Protein AF-A0A1Y1UU52-F1 (afdb_monomer)

Radius of gyration: 21.19 Å; Cα contacts (8 Å, |Δi|>4): 679; chains: 1; bounding box: 63×44×64 Å

Organism: NCBI:txid1754191

Foldseek 3Di:
DAAPPDPDDDDDDDDQLADCVLCVPGFQDDDHDGHQWLHYWAEQEAQADPVSDTAGDPVNRLDADDDPPDDLVNCVSVLSVLLSSLRRLLSRLVVLLALAQQLQHATQDRPVPHFAYNAHAYEHEHADDDDPDCVVVPDPDPPLVCCVVPPVAWAKDAAFRNHYIYIYGDRSVCSPRSLVSQLRSQLNSLCSLQPSRHPDCFCPDDQSVLLSNLRSNLRSCLQNVHQDDDFAFQQVDWDDPGRNVQSNNNSRLLNQLQSQLVVLLCVVVVADNRNCVVSSQNNPHHQHGRDHSLSRLVVVLVSCDPRPVNHDPLVSSLSSQQSCLVRQNHDPFDQDWDDDPNTTTGGGHNDHPPSNPVVNVSD

Secondary structure (DSSP, 8-state):
---TT-S-------SS-S-TTT-TT-TTEETTEEPSBSBSSSEEEES-TTTT---B-TTS-------TTS-HHHHHHHHHHHHHHHHHHHHHHHHHTT--GGGT-S-SS-TTS-S--S-PEEEEE------SSTTTTSSS-HHHHHHHHH-SSEEEE--STTS--EEEES-GGGGG-HHHHHHHHHHHHHHHHHTTT---STTSSHHHHHHHHHHHHHHHHHHTT---SS---GGG-B--S-GGG-HHHHTHHHHHHHHHHHHHHHHHHT--TT-HHHHTT---PPPPSS--HHHHHHHHHHHHHH-TTTTT-HHHHHHHHHHHHTTTB-TT--S-EEEETTEEEEPPB----GGGGGGGGG-

Nearest PDB structures (foldseek):
  7z6t-assembly1_AAA  TM=7.737E-01  e=3.055E-20  Aspergillus clavatus
  7qfy-assembly1_A  TM=7.436E-01  e=1.404E-20  Fusarium oxysporum
  4k90-assembly1_A  TM=7.440E-01  e=3.816E-20  Aspergillus fumigatus Af293
  7qp3-assembly1_A  TM=7.472E-01  e=7.242E-19  unclassified
  5wvu-assembly1_A  TM=3.707E-01  e=6.566E+00  Thermus thermophilus HB8

InterPro domains:
  IPR001842 Peptidase M36, fungalysin [PF02128] (11-233)
  IPR001842 Peptidase M36, fungalysin [PF02128] (288-333)
  IPR027268 Peptidase M4/M1, CTD superfamily [G3DSA:1.10.390.10] (223-345)
  IPR050371 Fungal extracellular virulence-associated metalloproteinases [PTHR33478] (3-232)

Structure (mmCIF, N/CA/C/O backbone):
data_AF-A0A1Y1UU52-F1
#
_entry.id   AF-A0A1Y1UU52-F1
#
loop_
_atom_site.group_PDB
_atom_site.id
_atom_site.type_symbol
_atom_site.label_atom_id
_atom_site.label_alt_id
_atom_site.label_comp_id
_atom_site.label_asym_id
_atom_site.label_entity_id
_atom_site.label_seq_id
_atom_site.pdbx_PDB_ins_code
_atom_site.Cartn_x
_atom_site.Cartn_y
_atom_site.Cartn_z
_atom_site.occupancy
_atom_site.B_iso_or_equiv
_atom_site.auth_seq_id
_atom_site.auth_comp_id
_atom_site.auth_asym_id
_atom_site.auth_atom_id
_atom_site.pdbx_PDB_model_num
ATOM 1 N N . MET A 1 1 ? -3.654 -13.325 -6.896 1.00 46.12 1 MET A N 1
ATOM 2 C CA . MET A 1 1 ? -2.647 -12.772 -5.964 1.00 46.12 1 MET A CA 1
ATOM 3 C C . MET A 1 1 ? -2.354 -13.845 -4.923 1.00 46.12 1 MET A C 1
ATOM 5 O O . MET A 1 1 ? -3.282 -14.576 -4.608 1.00 46.12 1 MET A O 1
ATOM 9 N N . GLY A 1 2 ? -1.113 -14.016 -4.456 1.00 40.16 2 GLY A N 1
ATOM 10 C CA . GLY A 1 2 ? -0.762 -15.058 -3.476 1.00 40.16 2 GLY A CA 1
ATOM 11 C C . GLY A 1 2 ? 0.554 -14.771 -2.741 1.00 40.16 2 GLY A C 1
ATOM 12 O O . GLY A 1 2 ? 1.366 -13.983 -3.222 1.00 40.16 2 GLY A O 1
ATOM 13 N N . THR A 1 3 ? 0.731 -15.372 -1.558 1.00 42.25 3 THR A N 1
ATOM 14 C CA . THR A 1 3 ? 1.936 -15.276 -0.704 1.00 42.25 3 THR A CA 1
ATOM 15 C C . THR A 1 3 ? 2.818 -16.518 -0.843 1.00 42.25 3 THR A C 1
ATOM 17 O O . THR A 1 3 ? 2.300 -17.583 -1.162 1.00 42.25 3 THR A O 1
ATOM 20 N N . ILE A 1 4 ? 4.107 -16.4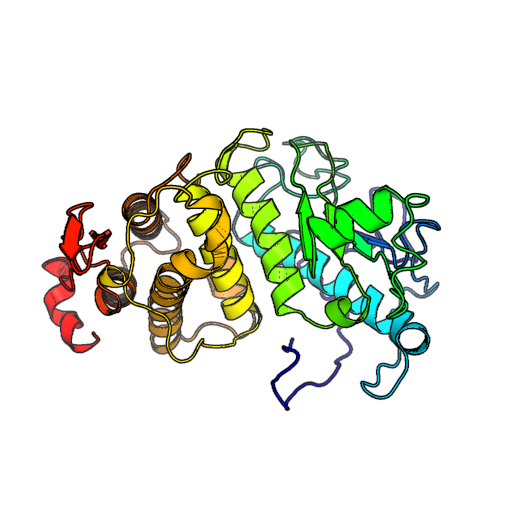04 -0.507 1.00 39.97 4 ILE A N 1
ATOM 21 C CA . ILE A 1 4 ? 5.127 -17.468 -0.622 1.00 39.97 4 ILE A CA 1
ATOM 22 C C . ILE A 1 4 ? 4.769 -18.796 0.094 1.00 39.97 4 ILE A C 1
ATOM 24 O O . ILE A 1 4 ? 5.203 -19.847 -0.367 1.00 39.97 4 ILE A O 1
ATOM 28 N N . ASP A 1 5 ? 3.909 -18.778 1.124 1.00 41.84 5 ASP A N 1
ATOM 29 C CA . ASP A 1 5 ? 3.603 -19.954 1.969 1.00 41.84 5 ASP A CA 1
ATOM 30 C C . ASP A 1 5 ? 2.172 -20.524 1.832 1.00 41.84 5 ASP A C 1
ATOM 32 O O . ASP A 1 5 ? 1.657 -21.149 2.759 1.00 41.84 5 ASP A O 1
ATOM 36 N N . GLY A 1 6 ? 1.473 -20.276 0.720 1.00 40.34 6 GLY A N 1
ATOM 37 C CA . GLY A 1 6 ? 0.164 -20.888 0.447 1.00 40.34 6 GLY A CA 1
ATOM 38 C C . GLY A 1 6 ? 0.216 -21.714 -0.831 1.00 40.34 6 GLY A C 1
ATOM 39 O O . GLY A 1 6 ? 0.470 -21.155 -1.890 1.00 40.34 6 GLY A O 1
ATOM 40 N N . ASP A 1 7 ? -0.034 -23.019 -0.756 1.00 41.12 7 ASP A N 1
ATOM 41 C CA . ASP A 1 7 ? 0.088 -23.972 -1.875 1.00 41.12 7 ASP A CA 1
ATOM 42 C C . ASP A 1 7 ? -0.899 -23.759 -3.055 1.00 41.12 7 ASP A C 1
ATOM 44 O O . ASP A 1 7 ? -0.883 -24.533 -4.010 1.00 41.12 7 ASP A O 1
ATOM 48 N N . ASP A 1 8 ? -1.689 -22.678 -3.063 1.00 48.69 8 ASP A N 1
ATOM 49 C CA . ASP A 1 8 ? -2.728 -22.384 -4.063 1.00 48.69 8 ASP A CA 1
ATOM 50 C C . ASP A 1 8 ? -2.435 -21.109 -4.884 1.00 48.69 8 ASP A C 1
ATOM 52 O O . ASP A 1 8 ? -3.219 -20.157 -4.893 1.00 48.69 8 ASP A O 1
ATOM 56 N N . TRP A 1 9 ? -1.310 -21.048 -5.606 1.00 63.19 9 TRP A N 1
ATOM 57 C CA . TRP A 1 9 ? -1.048 -19.951 -6.552 1.00 63.19 9 TRP A CA 1
ATOM 58 C C . TRP A 1 9 ? -1.000 -20.431 -8.004 1.00 63.19 9 TRP A C 1
ATOM 60 O O . TRP A 1 9 ? -0.320 -21.394 -8.355 1.00 63.19 9 TRP A O 1
ATOM 70 N N . TYR A 1 10 ? -1.699 -19.705 -8.879 1.00 59.44 10 TYR A N 1
ATOM 71 C CA . TYR A 1 10 ? -1.551 -19.812 -10.327 1.00 59.44 10 TYR A CA 1
ATOM 72 C C . TYR A 1 10 ? -1.381 -18.419 -10.936 1.00 59.44 10 TYR A C 1
ATOM 74 O O . TYR A 1 10 ? -2.035 -17.455 -10.534 1.00 59.44 10 TYR A O 1
ATOM 82 N N . PHE A 1 11 ? -0.488 -18.313 -11.919 1.00 69.56 11 PHE A N 1
ATOM 83 C CA . PHE A 1 11 ? -0.384 -17.121 -12.752 1.00 69.56 11 PHE A CA 1
ATOM 84 C C . PHE A 1 11 ? -1.578 -17.081 -13.706 1.00 69.56 11 PHE A C 1
ATOM 86 O O . PHE A 1 11 ? -1.938 -18.094 -14.310 1.00 69.56 11 PHE A O 1
ATOM 93 N N . LYS A 1 12 ? -2.188 -15.904 -13.844 1.00 73.94 12 LYS A N 1
ATOM 94 C CA . LYS A 1 12 ? -3.292 -15.664 -14.771 1.00 73.94 12 LYS A CA 1
ATOM 95 C C . LYS A 1 12 ? -2.934 -14.499 -15.682 1.00 73.94 12 LYS A C 1
ATOM 97 O O . LYS A 1 12 ? -2.415 -13.490 -15.218 1.00 73.94 12 LYS A O 1
ATOM 102 N N . ILE A 1 13 ? -3.253 -14.641 -16.964 1.00 78.25 13 ILE A N 1
ATOM 103 C CA . ILE A 1 13 ? -3.188 -13.540 -17.924 1.00 78.25 13 ILE A CA 1
ATOM 104 C C . ILE A 1 13 ? -4.413 -12.654 -17.704 1.00 78.25 13 ILE A C 1
ATOM 106 O O . ILE A 1 13 ? -5.543 -13.147 -17.643 1.00 78.25 13 ILE A O 1
ATOM 110 N N . ILE A 1 14 ? -4.179 -11.353 -17.568 1.00 80.81 14 ILE A N 1
ATOM 111 C CA . ILE A 1 14 ? -5.224 -10.351 -17.390 1.00 80.81 14 ILE A CA 1
ATOM 112 C C . ILE A 1 14 ? -5.069 -9.329 -18.510 1.00 80.81 14 ILE A C 1
ATOM 114 O O . ILE A 1 14 ? -3.986 -8.788 -18.718 1.00 80.81 14 ILE A O 1
ATOM 118 N N . GLU A 1 15 ? -6.155 -9.077 -19.231 1.00 83.31 15 GLU A N 1
ATOM 119 C CA . GLU A 1 15 ? -6.210 -8.058 -20.275 1.00 83.31 15 GLU A CA 1
ATOM 120 C C . GLU A 1 15 ? -6.821 -6.778 -19.705 1.00 83.31 15 GLU A C 1
ATOM 122 O O . GLU A 1 15 ? -7.815 -6.846 -18.984 1.00 83.31 15 GLU A O 1
ATOM 127 N N . ASN A 1 16 ? -6.244 -5.619 -20.043 1.00 81.50 16 ASN A N 1
ATOM 128 C CA . ASN A 1 16 ? -6.755 -4.295 -19.660 1.00 81.50 16 ASN A CA 1
ATOM 129 C C . ASN A 1 16 ? -7.110 -4.183 -18.166 1.00 81.50 16 ASN A C 1
ATOM 131 O O . ASN A 1 16 ? -8.207 -3.771 -17.806 1.00 81.50 16 ASN A O 1
ATOM 135 N N . ALA A 1 17 ? -6.166 -4.558 -17.301 1.00 85.19 17 ALA A N 1
ATOM 136 C CA . ALA A 1 17 ? -6.363 -4.604 -15.853 1.00 85.19 17 ALA A CA 1
ATOM 137 C C . ALA A 1 17 ? -6.539 -3.228 -15.177 1.00 85.19 17 ALA A C 1
ATOM 139 O O . ALA A 1 17 ? -6.825 -3.177 -13.984 1.00 85.19 17 ALA A O 1
ATOM 140 N N . PHE A 1 18 ? -6.341 -2.133 -15.914 1.00 89.06 18 PHE A N 1
ATOM 141 C CA . PHE A 1 18 ? -6.408 -0.777 -15.384 1.00 89.06 18 PHE A CA 1
ATOM 142 C C . PHE A 1 18 ? -7.839 -0.365 -15.033 1.00 89.06 18 PHE A C 1
ATOM 144 O O . PHE A 1 18 ? -8.792 -0.670 -15.757 1.00 89.06 18 PHE A O 1
ATOM 151 N N . ILE A 1 19 ? -7.988 0.407 -13.960 1.00 87.44 19 ILE A N 1
ATOM 152 C CA . ILE A 1 19 ? -9.260 1.033 -13.608 1.00 87.44 19 ILE A CA 1
ATOM 153 C C . ILE A 1 19 ? -9.321 2.395 -14.295 1.00 87.44 19 ILE A C 1
ATOM 155 O O . ILE A 1 19 ? -8.524 3.292 -14.032 1.00 87.44 19 ILE A O 1
ATOM 159 N N . LYS A 1 20 ? -10.272 2.547 -15.220 1.00 88.81 20 LYS A N 1
ATOM 160 C CA . LYS A 1 20 ? -10.310 3.663 -16.179 1.00 88.81 20 LYS A CA 1
ATOM 161 C C . LYS A 1 20 ? -10.370 5.058 -15.547 1.00 88.81 20 LYS A C 1
ATOM 163 O O . LYS A 1 20 ? -9.919 6.006 -16.176 1.00 88.81 20 LYS A O 1
ATOM 168 N N . ASN A 1 21 ? -10.956 5.218 -14.364 1.00 87.69 21 ASN A N 1
ATOM 169 C CA . ASN A 1 21 ? -11.015 6.530 -13.717 1.00 87.69 21 ASN A CA 1
ATOM 170 C C . ASN A 1 21 ? -9.666 6.951 -13.111 1.00 87.69 21 ASN A C 1
ATOM 172 O O . ASN A 1 21 ? -9.328 8.125 -13.200 1.00 87.69 21 ASN A O 1
ATOM 176 N N . ALA A 1 22 ? -8.904 6.005 -12.558 1.00 91.19 22 ALA A N 1
ATOM 177 C CA . ALA A 1 22 ? -7.575 6.240 -11.999 1.00 91.19 22 ALA A CA 1
ATOM 178 C C . ALA A 1 22 ? -6.492 6.290 -13.088 1.00 91.19 22 ALA A C 1
ATOM 180 O O . ALA A 1 22 ? -5.619 7.151 -13.077 1.00 91.19 22 ALA A O 1
ATOM 181 N N . SER A 1 23 ? -6.589 5.400 -14.078 1.00 95.25 23 SER A N 1
ATOM 182 C CA . SER A 1 23 ? -5.645 5.265 -15.190 1.00 95.25 23 SER A CA 1
ATOM 183 C C . SER A 1 23 ? -6.352 5.451 -16.545 1.00 95.25 23 SER A C 1
ATOM 185 O O . SER A 1 23 ? -6.511 4.489 -17.306 1.00 95.25 23 SER A O 1
ATOM 187 N N . PRO A 1 24 ? -6.783 6.678 -16.905 1.00 94.25 24 PRO A N 1
ATOM 188 C CA . PRO A 1 24 ? -7.596 6.945 -18.102 1.00 94.25 24 PRO A CA 1
ATOM 189 C C . PRO A 1 24 ? -6.904 6.610 -19.427 1.00 94.25 24 PRO A C 1
ATOM 191 O O . PRO A 1 24 ? -7.574 6.332 -20.423 1.00 94.25 24 PRO A O 1
ATOM 194 N N . ASN A 1 25 ? -5.571 6.614 -19.435 1.00 93.69 25 ASN A N 1
ATOM 195 C CA . ASN A 1 25 ? -4.738 6.297 -20.592 1.00 93.69 25 ASN A CA 1
ATOM 196 C C . ASN A 1 25 ? -4.148 4.873 -20.550 1.00 93.69 25 ASN A C 1
ATOM 198 O O . ASN A 1 25 ? -3.353 4.523 -21.424 1.00 93.69 25 ASN A O 1
ATOM 202 N N . GLY A 1 26 ? -4.531 4.061 -19.558 1.00 94.56 26 GLY A N 1
ATOM 203 C CA . GLY A 1 26 ? -3.876 2.794 -19.240 1.00 94.56 26 GLY A CA 1
ATOM 204 C C . GLY A 1 26 ? -2.535 2.984 -18.522 1.00 94.56 26 GLY A C 1
ATOM 205 O O . GLY A 1 26 ? -2.109 4.101 -18.240 1.00 94.56 26 GLY A O 1
ATOM 206 N N . TRP A 1 27 ? -1.856 1.878 -18.220 1.00 95.62 27 TRP A N 1
ATOM 207 C CA . TRP A 1 27 ? -0.660 1.885 -17.366 1.00 95.62 27 TRP A CA 1
ATOM 208 C C . TRP A 1 27 ? 0.650 2.195 -18.088 1.00 95.62 27 TRP A C 1
ATOM 210 O O . TRP A 1 27 ? 1.601 2.631 -17.451 1.00 95.62 27 TRP A O 1
ATOM 220 N N . ASN A 1 28 ? 0.720 1.996 -19.407 1.00 94.81 28 ASN A N 1
ATOM 221 C CA . ASN A 1 28 ? 1.949 2.123 -20.201 1.00 94.81 28 ASN A CA 1
ATOM 222 C C . ASN A 1 28 ? 1.974 3.383 -21.083 1.00 94.81 28 ASN A C 1
ATOM 224 O O . ASN A 1 28 ? 2.603 3.395 -22.142 1.00 94.81 28 ASN A O 1
ATOM 228 N N . LYS A 1 29 ? 1.284 4.455 -20.684 1.00 94.06 29 LYS A N 1
ATOM 229 C CA . LYS A 1 29 ? 1.217 5.698 -21.461 1.00 94.06 29 LYS A CA 1
ATOM 230 C C . LYS A 1 29 ? 1.332 6.927 -20.565 1.00 94.06 29 LYS A C 1
ATOM 232 O O . LYS A 1 29 ? 0.684 6.992 -19.528 1.00 94.06 29 LYS A O 1
ATOM 237 N N . VAL A 1 30 ? 2.141 7.900 -20.987 1.00 94.75 30 VAL A N 1
ATOM 238 C CA . VAL A 1 30 ? 2.284 9.218 -20.337 1.00 94.75 30 VAL A CA 1
ATOM 239 C C . VAL A 1 30 ? 2.227 10.290 -21.415 1.00 94.75 30 VAL A C 1
ATOM 241 O O . VAL A 1 30 ? 3.010 10.244 -22.369 1.00 94.75 30 VAL A O 1
ATOM 244 N N . GLY A 1 31 ? 1.289 11.231 -21.312 1.00 90.19 31 GLY A N 1
ATOM 245 C CA . GLY A 1 31 ? 0.966 12.156 -22.392 1.00 90.19 31 GLY A CA 1
ATOM 246 C C . GLY A 1 31 ? 0.783 11.430 -23.731 1.00 90.19 31 GLY A C 1
ATOM 247 O O . GLY A 1 31 ? -0.068 10.554 -23.888 1.00 90.19 31 GLY A O 1
ATOM 248 N N . ASN A 1 32 ? 1.630 11.766 -24.705 1.00 92.25 32 ASN A N 1
ATOM 249 C CA . ASN A 1 32 ? 1.622 11.161 -26.043 1.00 92.25 32 ASN A CA 1
ATOM 250 C C . ASN A 1 32 ? 2.636 10.017 -26.226 1.00 92.25 32 ASN A C 1
ATOM 252 O O . ASN A 1 32 ? 2.792 9.513 -27.339 1.00 92.25 32 ASN A O 1
ATOM 256 N N . ILE A 1 33 ? 3.340 9.612 -25.167 1.00 94.62 33 ILE A N 1
ATOM 257 C CA . ILE A 1 33 ? 4.390 8.593 -25.218 1.00 94.62 33 ILE A CA 1
ATOM 258 C C . ILE A 1 33 ? 3.822 7.256 -24.747 1.00 94.62 33 ILE A C 1
ATOM 260 O O . ILE A 1 33 ? 3.364 7.133 -23.612 1.00 94.62 33 ILE A O 1
ATOM 264 N N . ASN A 1 34 ? 3.899 6.246 -25.616 1.00 95.00 34 ASN A N 1
ATOM 265 C CA . ASN A 1 34 ? 3.629 4.855 -25.263 1.00 95.00 34 ASN A CA 1
ATOM 266 C C . ASN A 1 34 ? 4.932 4.170 -24.845 1.00 95.00 34 ASN A C 1
ATOM 268 O O . ASN A 1 34 ? 5.924 4.203 -25.578 1.00 95.00 34 ASN A O 1
ATOM 272 N N . TYR A 1 35 ? 4.908 3.517 -23.693 1.00 95.31 35 TYR A N 1
ATOM 273 C CA . TYR A 1 35 ? 5.993 2.695 -23.188 1.00 95.31 35 TYR A CA 1
ATOM 274 C C . TYR A 1 35 ? 5.753 1.239 -23.590 1.00 95.31 35 TYR A C 1
ATOM 276 O O . TYR A 1 35 ? 4.686 0.680 -23.373 1.00 95.31 35 TYR A O 1
ATOM 284 N N . TYR A 1 36 ? 6.775 0.611 -24.160 1.00 96.12 36 TYR A N 1
ATOM 285 C CA . TYR A 1 36 ? 6.796 -0.828 -24.461 1.00 96.12 36 TYR A CA 1
ATOM 286 C C . TYR A 1 36 ? 7.614 -1.589 -23.421 1.00 96.12 36 TYR A C 1
ATOM 288 O O . TYR A 1 36 ? 8.181 -2.636 -23.706 1.00 96.12 36 TYR A O 1
ATOM 296 N N . VAL A 1 37 ? 7.740 -0.999 -22.234 1.00 96.56 37 VAL A N 1
ATOM 297 C CA . VAL A 1 37 ? 8.534 -1.491 -21.112 1.00 96.56 37 VAL A CA 1
ATOM 298 C C . VAL A 1 37 ? 7.725 -1.396 -19.823 1.00 96.56 37 VAL A C 1
ATOM 300 O O . VAL A 1 37 ? 6.670 -0.762 -19.818 1.00 96.56 37 VAL A O 1
ATOM 303 N N . THR A 1 38 ? 8.226 -1.959 -18.721 1.00 96.31 38 THR A N 1
ATOM 304 C CA . THR A 1 38 ? 7.653 -1.863 -17.361 1.00 96.31 38 THR A CA 1
ATOM 305 C C . THR A 1 38 ? 7.762 -0.457 -16.747 1.00 96.31 38 THR A C 1
ATOM 307 O O . THR A 1 38 ? 8.324 -0.249 -15.667 1.00 96.31 38 THR A O 1
ATOM 310 N N . MET A 1 39 ? 7.226 0.526 -17.471 1.00 96.62 39 MET A N 1
ATOM 311 C CA . MET A 1 39 ? 7.109 1.932 -17.112 1.00 96.62 39 MET A CA 1
ATOM 312 C C . MET A 1 39 ? 5.792 2.518 -17.627 1.00 96.62 39 MET A C 1
ATOM 314 O O . MET A 1 39 ? 5.279 2.108 -18.670 1.00 96.62 39 MET A O 1
ATOM 318 N N . GLY A 1 40 ? 5.321 3.554 -16.945 1.00 96.75 40 GLY A N 1
ATOM 319 C CA . GLY A 1 40 ? 4.309 4.468 -17.455 1.00 96.75 40 GLY A CA 1
ATOM 320 C C . GLY A 1 40 ? 3.963 5.539 -16.433 1.00 96.75 40 GLY A C 1
ATOM 321 O O . GLY A 1 40 ? 4.866 6.028 -15.750 1.00 96.75 40 GLY A O 1
ATOM 322 N N . ASN A 1 41 ? 2.686 5.930 -16.358 1.00 97.88 41 ASN A N 1
ATOM 323 C CA . ASN A 1 41 ? 2.288 7.081 -15.546 1.00 97.88 41 ASN A CA 1
ATOM 324 C C . ASN A 1 41 ? 2.466 6.818 -14.054 1.00 97.88 41 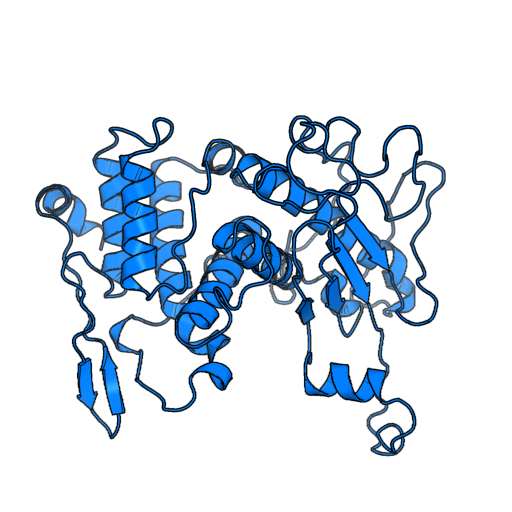ASN A C 1
ATOM 326 O O . ASN A 1 41 ? 3.000 7.672 -13.366 1.00 97.88 41 ASN A O 1
ATOM 330 N N . ASN A 1 42 ? 2.102 5.629 -13.581 1.00 98.19 42 ASN A N 1
ATOM 331 C CA . ASN A 1 42 ? 2.009 5.358 -12.144 1.00 98.19 42 ASN A CA 1
ATOM 332 C C . ASN A 1 42 ? 3.270 4.668 -11.598 1.00 98.19 42 ASN A C 1
ATOM 334 O O . ASN A 1 42 ? 3.569 4.738 -10.408 1.00 98.19 42 ASN A O 1
ATOM 338 N N . ALA A 1 43 ? 4.006 3.962 -12.467 1.00 98.25 43 ALA A N 1
ATOM 339 C CA . ALA A 1 43 ? 5.029 3.008 -12.057 1.00 98.25 43 ALA A CA 1
ATOM 340 C C . ALA A 1 43 ? 6.276 3.025 -12.949 1.00 98.25 43 ALA A C 1
ATOM 342 O O . ALA A 1 43 ? 6.191 3.174 -14.172 1.00 98.25 43 ALA A O 1
ATOM 343 N N . ARG A 1 44 ? 7.439 2.769 -12.340 1.00 97.69 44 ARG A N 1
ATOM 344 C CA . ARG A 1 44 ? 8.696 2.425 -13.027 1.00 97.69 44 ARG A CA 1
ATOM 345 C C . ARG A 1 44 ? 9.372 1.275 -12.291 1.00 97.69 44 ARG A C 1
ATOM 347 O O . ARG A 1 44 ? 9.723 1.433 -11.128 1.00 97.69 44 ARG A O 1
ATOM 354 N N . VAL A 1 45 ? 9.580 0.134 -12.945 1.00 97.50 45 VAL A N 1
ATOM 355 C CA . VAL A 1 45 ? 10.178 -1.045 -12.294 1.00 97.50 45 VAL A CA 1
ATOM 356 C C . VAL A 1 45 ? 11.480 -1.431 -12.976 1.00 97.50 45 VAL A C 1
ATOM 358 O O . VAL A 1 45 ? 11.497 -1.690 -14.181 1.00 97.50 45 VAL A O 1
ATOM 361 N N . TYR A 1 46 ? 12.545 -1.506 -12.177 1.00 95.31 46 TYR A N 1
ATOM 362 C CA . TYR A 1 46 ? 13.888 -1.871 -12.608 1.00 95.31 46 TYR A CA 1
ATOM 363 C C . TYR A 1 46 ? 14.325 -3.204 -11.996 1.00 95.31 46 TYR A C 1
ATOM 365 O O . TYR A 1 46 ? 14.268 -3.378 -10.780 1.00 95.31 46 TYR A O 1
ATOM 373 N N . SER A 1 47 ? 14.817 -4.126 -12.825 1.00 91.19 47 SER A N 1
ATOM 374 C CA . SER A 1 47 ? 15.324 -5.442 -12.402 1.00 91.19 47 SER A CA 1
ATOM 375 C C . SER A 1 47 ? 16.723 -5.400 -11.784 1.00 91.19 47 SER A C 1
ATOM 377 O O . SER A 1 47 ? 17.180 -6.402 -11.236 1.00 91.19 47 SER A O 1
ATOM 379 N N . ASN A 1 48 ? 17.434 -4.281 -11.929 1.00 84.88 48 ASN A N 1
ATOM 380 C CA . ASN A 1 48 ? 18.807 -4.124 -11.466 1.00 84.88 48 ASN A CA 1
ATOM 381 C C . ASN A 1 48 ? 19.117 -2.645 -11.191 1.00 84.88 48 ASN A C 1
ATOM 383 O O . ASN A 1 48 ? 18.862 -1.794 -12.047 1.00 84.88 48 ASN A O 1
ATOM 387 N N . ILE A 1 49 ? 19.700 -2.341 -10.028 1.00 79.94 49 ILE A N 1
ATOM 388 C CA . ILE A 1 49 ? 20.056 -0.969 -9.635 1.00 79.94 49 ILE A CA 1
ATOM 389 C C . ILE A 1 49 ? 21.173 -0.345 -10.487 1.00 79.94 49 ILE A C 1
ATOM 391 O O . ILE A 1 49 ? 21.100 0.845 -10.795 1.00 79.94 49 ILE A O 1
ATOM 395 N N . GLU A 1 50 ? 22.185 -1.121 -10.880 1.00 79.75 50 GLU A N 1
ATOM 396 C CA . GLU A 1 50 ? 23.361 -0.625 -11.608 1.00 79.75 50 GLU A CA 1
ATOM 397 C C . GLU A 1 50 ? 22.994 -0.259 -13.046 1.00 79.75 50 GLU A C 1
ATOM 399 O O . GLU A 1 50 ? 23.275 0.846 -13.509 1.00 79.75 50 GLU A O 1
ATOM 404 N N . ASN A 1 51 ? 22.304 -1.169 -13.736 1.00 83.00 51 ASN A N 1
ATOM 405 C CA . ASN A 1 51 ? 21.981 -1.002 -15.153 1.00 83.00 51 ASN A CA 1
ATOM 406 C C . ASN A 1 51 ? 20.622 -0.338 -15.395 1.00 83.00 51 ASN A C 1
ATOM 408 O O . ASN A 1 51 ? 20.321 0.008 -16.536 1.00 83.00 51 ASN A O 1
ATOM 412 N N . ARG A 1 52 ? 19.789 -0.189 -14.351 1.00 84.69 52 ARG A N 1
ATOM 413 C CA . ARG A 1 52 ? 18.389 0.264 -14.458 1.00 84.69 52 ARG A CA 1
ATOM 414 C C . ARG A 1 52 ? 17.646 -0.452 -15.589 1.00 84.69 52 ARG A C 1
ATOM 416 O O . ARG A 1 52 ? 16.957 0.161 -16.403 1.00 84.69 52 ARG A O 1
ATOM 423 N N . GLU A 1 53 ? 17.828 -1.767 -15.650 1.00 90.94 53 GLU A N 1
ATOM 424 C CA . GLU A 1 53 ? 17.231 -2.613 -16.680 1.00 90.94 53 GLU A CA 1
ATOM 425 C C . GLU A 1 53 ? 15.708 -2.696 -16.481 1.00 90.94 53 GLU A C 1
ATOM 427 O O . GLU A 1 53 ? 15.228 -2.815 -15.355 1.00 90.94 53 GLU A O 1
ATOM 432 N N . THR A 1 54 ? 14.952 -2.626 -17.579 1.00 92.94 54 THR A N 1
ATOM 433 C CA . THR A 1 54 ? 13.491 -2.814 -17.618 1.00 92.94 54 THR A CA 1
ATOM 434 C C . THR A 1 54 ? 13.136 -3.994 -18.513 1.00 92.94 54 THR A C 1
ATOM 436 O O . THR A 1 54 ? 13.968 -4.438 -19.305 1.00 92.94 54 THR A O 1
ATOM 439 N N . ILE A 1 55 ? 11.906 -4.500 -18.407 1.00 94.81 55 ILE A N 1
ATOM 440 C CA . ILE A 1 55 ? 11.413 -5.577 -19.277 1.00 94.81 55 ILE A CA 1
ATOM 441 C C . ILE A 1 55 ? 10.603 -4.971 -20.408 1.00 94.81 55 ILE A C 1
ATOM 443 O O . ILE A 1 55 ? 9.732 -4.148 -20.139 1.00 94.81 55 ILE A O 1
ATOM 447 N N . ALA A 1 56 ? 10.896 -5.377 -21.644 1.00 93.56 56 ALA A N 1
ATOM 448 C CA . ALA A 1 56 ? 10.277 -4.854 -22.853 1.00 93.56 56 ALA A CA 1
ATOM 449 C C . ALA A 1 56 ? 9.415 -5.905 -23.562 1.00 93.56 56 ALA A C 1
ATOM 451 O O . ALA A 1 56 ? 9.833 -7.051 -23.698 1.00 93.56 56 ALA A O 1
ATOM 452 N N . ASP A 1 57 ? 8.268 -5.483 -24.089 1.00 93.31 57 ASP A N 1
ATOM 453 C CA . ASP A 1 57 ? 7.500 -6.228 -25.086 1.00 93.31 57 ASP A CA 1
ATOM 454 C C . ASP A 1 57 ? 6.873 -5.246 -26.090 1.00 93.31 57 ASP A C 1
ATOM 456 O O . ASP A 1 57 ? 6.074 -4.377 -25.733 1.00 93.31 57 ASP A O 1
ATOM 460 N N . TYR A 1 58 ? 7.237 -5.375 -27.369 1.00 89.12 58 TYR A N 1
ATOM 461 C CA . TYR A 1 58 ? 6.805 -4.452 -28.427 1.00 89.12 58 TYR A CA 1
ATOM 462 C C . TYR A 1 58 ? 5.303 -4.509 -28.728 1.00 89.12 58 TYR A C 1
ATOM 464 O O . TYR A 1 58 ? 4.758 -3.550 -29.272 1.00 89.12 58 TYR A O 1
ATOM 472 N N . ASN A 1 59 ? 4.632 -5.603 -28.369 1.00 87.94 59 ASN A N 1
ATOM 473 C CA . ASN A 1 59 ? 3.188 -5.755 -28.515 1.00 87.94 59 ASN A CA 1
ATOM 474 C C . ASN A 1 59 ? 2.442 -5.402 -27.217 1.00 87.94 59 ASN A C 1
ATOM 476 O O . ASN A 1 59 ? 1.223 -5.561 -27.167 1.00 87.94 59 ASN A O 1
ATOM 480 N N . GLN A 1 60 ? 3.157 -4.952 -26.173 1.00 85.69 60 GLN A N 1
ATOM 481 C CA . GLN A 1 60 ? 2.649 -4.789 -24.805 1.00 85.69 60 GLN A CA 1
ATOM 482 C C . GLN A 1 60 ? 2.004 -6.075 -24.257 1.00 85.69 60 GLN A C 1
ATOM 484 O O . GLN A 1 60 ? 1.100 -6.037 -23.422 1.00 85.69 60 GLN A O 1
ATOM 489 N N . GLN A 1 61 ? 2.482 -7.234 -24.720 1.00 88.31 61 GLN A N 1
ATOM 490 C CA . GLN A 1 61 ? 2.054 -8.548 -24.259 1.00 88.31 61 GLN A CA 1
ATOM 491 C C . GLN A 1 61 ? 3.040 -9.066 -23.216 1.00 88.31 61 GLN A C 1
ATOM 493 O O . GLN A 1 61 ? 3.850 -9.946 -23.483 1.00 88.31 61 GLN A O 1
ATOM 498 N N . PHE A 1 62 ? 2.959 -8.530 -21.999 1.00 89.62 62 PHE A N 1
ATOM 499 C CA . PHE A 1 62 ? 3.816 -8.943 -20.884 1.00 89.62 62 PHE A CA 1
ATOM 500 C C . PHE A 1 62 ? 3.392 -10.314 -20.314 1.00 89.62 62 PHE A C 1
ATOM 502 O O . PHE A 1 62 ? 2.944 -10.435 -19.175 1.00 89.62 62 PHE A O 1
ATOM 509 N N . ASN A 1 63 ? 3.490 -11.363 -21.131 1.00 89.44 63 ASN A N 1
ATOM 510 C CA . ASN A 1 63 ? 3.123 -12.734 -20.791 1.00 89.44 63 ASN A CA 1
ATOM 511 C C . ASN A 1 63 ? 4.367 -13.626 -20.788 1.00 89.44 63 ASN A C 1
ATOM 513 O O . ASN A 1 63 ? 4.716 -14.252 -21.790 1.00 89.44 63 ASN A O 1
ATOM 517 N N . PHE A 1 64 ? 5.027 -13.684 -19.635 1.00 90.19 64 PHE A N 1
ATOM 518 C CA . PHE A 1 64 ? 6.267 -14.429 -19.459 1.00 90.19 64 PHE A CA 1
ATOM 519 C C . PHE A 1 64 ? 6.058 -15.652 -18.580 1.00 90.19 64 PHE A C 1
ATOM 521 O O . PHE A 1 64 ? 5.259 -15.664 -17.641 1.00 90.19 64 PHE A O 1
ATOM 528 N N . ARG A 1 65 ? 6.810 -16.710 -18.878 1.00 87.12 65 ARG A N 1
ATOM 529 C CA . ARG A 1 65 ? 6.737 -17.953 -18.118 1.00 87.12 65 ARG A CA 1
ATOM 530 C C . ARG A 1 65 ? 7.367 -17.766 -16.741 1.00 87.12 65 ARG A C 1
ATOM 532 O O . ARG A 1 65 ? 8.511 -17.342 -16.641 1.00 87.12 65 ARG A O 1
ATOM 539 N N . TYR A 1 66 ? 6.661 -18.219 -15.710 1.00 86.81 66 TYR A N 1
ATOM 540 C CA . TYR A 1 66 ? 7.195 -18.354 -14.360 1.00 86.81 66 TYR A CA 1
ATOM 541 C C . TYR A 1 66 ? 7.253 -19.823 -13.932 1.00 86.81 66 TYR A C 1
ATOM 543 O O . TYR A 1 66 ? 6.371 -20.622 -14.267 1.00 86.81 66 TYR A O 1
ATOM 551 N N . ASN A 1 67 ? 8.284 -20.192 -13.174 1.00 84.44 67 ASN A N 1
ATOM 552 C CA . ASN A 1 67 ? 8.340 -21.467 -12.465 1.00 84.44 67 ASN A CA 1
ATOM 553 C C . ASN A 1 67 ? 9.176 -21.331 -11.187 1.00 84.44 67 ASN A C 1
ATOM 555 O O . ASN A 1 67 ? 10.338 -20.944 -11.261 1.00 84.44 67 ASN A O 1
ATOM 559 N N . LYS A 1 68 ? 8.636 -21.739 -10.033 1.00 81.69 68 LYS A N 1
ATOM 560 C CA . LYS A 1 68 ? 9.341 -21.664 -8.737 1.00 81.69 68 LYS A CA 1
ATOM 561 C C . LYS A 1 68 ? 10.670 -22.427 -8.684 1.00 81.69 68 LYS A C 1
ATOM 563 O O . LYS A 1 68 ? 11.515 -22.128 -7.857 1.00 81.69 68 LYS A O 1
ATOM 568 N N . ASN A 1 69 ? 10.852 -23.418 -9.555 1.00 84.94 69 ASN A N 1
ATOM 569 C CA . ASN A 1 69 ? 12.076 -24.215 -9.639 1.00 84.94 69 ASN A CA 1
ATOM 570 C C . ASN A 1 69 ? 13.111 -23.612 -10.607 1.00 84.94 69 ASN A C 1
ATOM 572 O O . ASN A 1 69 ? 14.175 -24.196 -10.811 1.00 84.94 69 ASN A O 1
ATOM 576 N N . PHE A 1 70 ? 12.786 -22.511 -11.290 1.00 85.81 70 PHE A N 1
ATOM 577 C CA . PHE A 1 70 ? 13.733 -21.801 -12.145 1.00 85.81 70 PHE A CA 1
ATOM 578 C C . PHE A 1 70 ? 14.567 -20.816 -11.329 1.00 85.81 70 PHE A C 1
ATOM 580 O O . PHE A 1 70 ? 14.149 -20.352 -10.276 1.00 85.81 70 PHE A O 1
ATOM 587 N N . SER A 1 71 ? 15.753 -20.494 -11.845 1.00 86.88 71 SER A N 1
ATOM 588 C CA . SER A 1 71 ? 16.590 -19.440 -11.281 1.00 86.88 71 SER A CA 1
ATOM 589 C C . SER A 1 71 ? 15.951 -18.063 -11.456 1.00 86.88 71 SER A C 1
ATOM 591 O O . SER A 1 71 ? 15.135 -17.849 -12.356 1.00 86.88 71 SER A O 1
ATOM 593 N N . ASN A 1 72 ? 16.413 -17.110 -10.652 1.00 83.75 72 ASN A N 1
ATOM 594 C CA . ASN A 1 72 ? 15.952 -15.722 -10.653 1.00 83.75 72 ASN A CA 1
ATOM 595 C C . ASN A 1 72 ? 16.086 -15.115 -12.057 1.00 83.75 72 ASN A C 1
ATOM 597 O O . ASN A 1 72 ? 15.109 -14.609 -12.599 1.00 83.75 72 ASN A O 1
ATOM 601 N N . ASP A 1 73 ? 17.221 -15.320 -12.729 1.00 85.44 73 ASP A N 1
ATOM 602 C CA . ASP A 1 73 ? 17.419 -14.869 -14.114 1.00 85.44 73 ASP A CA 1
ATOM 603 C C . ASP A 1 73 ? 16.362 -15.393 -15.093 1.00 85.44 73 ASP A C 1
ATOM 605 O O . ASP A 1 73 ? 15.908 -14.659 -15.968 1.00 85.44 73 ASP A O 1
ATOM 609 N N . LYS A 1 74 ? 15.941 -16.656 -14.943 1.00 89.50 74 LYS A N 1
ATOM 610 C CA . LYS A 1 74 ? 14.922 -17.273 -15.805 1.00 89.50 74 LYS A CA 1
ATOM 611 C C . LYS A 1 74 ? 13.506 -16.800 -15.482 1.00 89.50 74 LYS A C 1
ATOM 613 O O . LYS A 1 74 ? 12.655 -16.854 -16.361 1.00 89.50 74 LYS A O 1
ATOM 618 N N . ASN A 1 75 ? 13.254 -16.361 -14.250 1.00 89.12 75 ASN A N 1
ATOM 619 C CA . ASN A 1 75 ? 11.969 -15.799 -13.828 1.00 89.12 75 ASN A CA 1
ATOM 620 C C . ASN A 1 75 ? 11.913 -14.266 -13.947 1.00 89.12 75 ASN A C 1
ATOM 622 O O . ASN A 1 75 ? 10.849 -13.690 -13.736 1.00 89.12 75 ASN A O 1
ATOM 626 N N . LYS A 1 76 ? 13.020 -13.600 -14.304 1.00 91.69 76 LYS A N 1
ATOM 627 C CA . LYS A 1 76 ? 13.174 -12.136 -14.304 1.00 91.69 76 LYS A CA 1
ATOM 628 C C . LYS A 1 76 ? 12.039 -11.394 -14.987 1.00 91.69 76 LYS A C 1
ATOM 630 O O . LYS A 1 76 ? 11.453 -10.501 -14.381 1.00 91.69 76 LYS A O 1
ATOM 635 N N . GLU A 1 77 ? 11.705 -11.777 -16.213 1.00 93.06 77 GLU A N 1
ATOM 636 C CA . GLU A 1 77 ? 10.670 -11.098 -16.995 1.00 93.06 77 GLU A CA 1
ATOM 637 C C . GLU A 1 77 ? 9.291 -11.203 -16.328 1.00 93.06 77 GLU A C 1
ATOM 639 O O . GLU A 1 77 ? 8.593 -10.199 -16.177 1.00 93.06 77 GLU A O 1
ATOM 644 N N . ALA A 1 78 ? 8.928 -12.398 -15.850 1.00 91.12 78 ALA A N 1
ATOM 645 C CA . ALA A 1 78 ? 7.659 -12.641 -15.167 1.00 91.12 78 ALA A CA 1
ATOM 646 C C . ALA A 1 78 ? 7.584 -11.924 -13.810 1.00 91.12 78 ALA A C 1
ATOM 648 O O . ALA A 1 78 ? 6.579 -11.286 -13.500 1.00 91.12 78 ALA A O 1
ATOM 649 N N . SER A 1 79 ? 8.660 -11.980 -13.028 1.00 91.12 79 SER A N 1
ATOM 650 C CA . SER A 1 79 ? 8.775 -11.337 -11.719 1.00 91.12 79 SER A CA 1
ATOM 651 C C . SER A 1 79 ? 8.664 -9.811 -11.810 1.00 91.12 79 SER A C 1
ATOM 653 O O . SER A 1 79 ? 7.860 -9.201 -11.110 1.00 91.12 79 SER A O 1
ATOM 655 N N . VAL A 1 80 ? 9.417 -9.178 -12.713 1.00 94.31 80 VAL A N 1
ATOM 656 C CA . VAL A 1 80 ? 9.375 -7.717 -12.907 1.00 94.31 80 VAL A CA 1
ATOM 657 C C . VAL A 1 80 ? 8.016 -7.269 -13.449 1.00 94.31 80 VAL A C 1
ATOM 659 O O . VAL A 1 80 ? 7.494 -6.237 -13.027 1.00 94.31 80 VAL A O 1
ATOM 662 N N . THR A 1 81 ? 7.408 -8.068 -14.331 1.00 94.00 81 THR A N 1
ATOM 663 C CA . THR A 1 81 ? 6.045 -7.830 -14.822 1.00 94.00 81 THR A CA 1
ATOM 664 C C . THR A 1 81 ? 5.011 -7.914 -13.698 1.00 94.00 81 THR A C 1
ATOM 666 O O . THR A 1 81 ? 4.140 -7.051 -13.626 1.00 94.00 81 THR A O 1
ATOM 669 N N . ASN A 1 82 ? 5.112 -8.896 -12.794 1.00 91.88 82 ASN A N 1
ATOM 670 C CA . ASN A 1 82 ? 4.221 -9.006 -11.633 1.00 91.88 82 ASN A CA 1
ATOM 671 C C . ASN A 1 82 ? 4.326 -7.773 -10.727 1.00 91.88 82 ASN A C 1
ATOM 673 O O . ASN A 1 82 ? 3.305 -7.201 -10.353 1.00 91.88 82 ASN A O 1
ATOM 677 N N . THR A 1 83 ? 5.547 -7.310 -10.442 1.00 94.44 83 THR A N 1
ATOM 678 C CA . THR A 1 83 ? 5.757 -6.062 -9.698 1.00 94.44 83 THR A CA 1
ATOM 679 C C . THR A 1 83 ? 5.126 -4.873 -10.421 1.00 94.44 83 THR A C 1
ATOM 681 O O . THR A 1 83 ? 4.392 -4.111 -9.803 1.00 94.44 83 THR A O 1
ATOM 684 N N . PHE A 1 84 ? 5.345 -4.720 -11.731 1.00 96.69 84 PHE A N 1
ATOM 685 C CA . PHE A 1 84 ? 4.743 -3.628 -12.505 1.00 96.69 84 PHE A CA 1
ATOM 686 C C . PHE A 1 84 ? 3.210 -3.670 -12.474 1.00 96.69 84 PHE A C 1
ATOM 688 O O . PHE A 1 84 ? 2.574 -2.638 -12.266 1.00 96.69 84 PHE A O 1
ATOM 695 N N . TYR A 1 85 ? 2.622 -4.859 -12.620 1.00 93.38 85 TYR A N 1
ATOM 696 C CA . TYR A 1 85 ? 1.183 -5.078 -12.489 1.00 93.38 85 TYR A CA 1
ATOM 697 C C . TYR A 1 85 ? 0.672 -4.646 -11.108 1.00 93.38 85 TYR A C 1
ATOM 699 O O . TYR A 1 85 ? -0.278 -3.872 -11.028 1.00 93.38 85 TYR A O 1
ATOM 707 N N . LEU A 1 86 ? 1.319 -5.091 -10.027 1.00 91.81 86 LEU A N 1
ATOM 708 C CA . LEU A 1 86 ? 0.879 -4.781 -8.666 1.00 91.81 86 LEU A CA 1
ATOM 709 C C . LEU A 1 86 ? 0.980 -3.298 -8.345 1.00 91.81 86 LEU A C 1
ATOM 711 O O . LEU A 1 86 ? 0.032 -2.750 -7.807 1.00 91.81 86 LEU A O 1
ATOM 715 N N . ILE A 1 87 ? 2.080 -2.630 -8.693 1.00 96.94 87 ILE A N 1
ATOM 716 C CA . ILE A 1 87 ? 2.238 -1.198 -8.399 1.00 96.94 87 ILE A CA 1
ATOM 717 C C . ILE A 1 87 ? 1.149 -0.372 -9.092 1.00 96.94 87 ILE A C 1
ATOM 719 O O . ILE A 1 87 ? 0.584 0.533 -8.482 1.00 96.94 87 ILE A O 1
ATOM 723 N N . ASN A 1 88 ? 0.814 -0.697 -10.343 1.00 96.69 88 ASN A N 1
ATOM 724 C CA . ASN A 1 88 ? -0.270 -0.011 -11.040 1.00 96.69 88 ASN A CA 1
ATOM 725 C C . ASN A 1 88 ? -1.654 -0.366 -10.482 1.00 96.69 88 ASN A C 1
ATOM 727 O O . ASN A 1 88 ? -2.506 0.510 -10.368 1.00 96.69 88 ASN A O 1
ATOM 731 N N . LEU A 1 89 ? -1.883 -1.627 -10.111 1.00 90.88 89 LEU A N 1
ATOM 732 C CA . LEU A 1 89 ? -3.131 -2.022 -9.468 1.00 90.88 89 LEU A CA 1
ATOM 733 C C . LEU A 1 89 ? -3.317 -1.298 -8.128 1.00 90.88 89 LEU A C 1
ATOM 735 O O . LEU A 1 89 ? -4.401 -0.800 -7.849 1.00 90.88 89 LEU A O 1
ATOM 739 N N . MET A 1 90 ? -2.255 -1.204 -7.326 1.00 92.62 90 MET A N 1
ATOM 740 C CA . MET A 1 90 ? -2.264 -0.486 -6.055 1.00 92.62 90 MET A CA 1
ATOM 741 C C . MET A 1 90 ? -2.520 1.004 -6.250 1.00 92.62 90 MET A C 1
ATOM 743 O O . MET A 1 90 ? -3.314 1.563 -5.502 1.00 92.62 90 MET A O 1
ATOM 747 N N . HIS A 1 91 ? -1.925 1.626 -7.273 1.00 95.31 91 HIS A N 1
ATOM 748 C CA . HIS A 1 91 ? -2.276 2.992 -7.664 1.00 95.31 91 HIS A CA 1
ATOM 749 C C . HIS A 1 91 ? -3.777 3.126 -7.918 1.00 95.31 91 HIS A C 1
ATOM 751 O O . HIS A 1 91 ? -4.427 3.980 -7.326 1.00 95.31 91 HIS A O 1
ATOM 757 N N . ASP A 1 92 ? -4.340 2.262 -8.761 1.00 91.81 92 ASP A N 1
ATOM 758 C CA . ASP A 1 92 ? -5.741 2.368 -9.149 1.00 91.81 92 ASP A CA 1
ATOM 759 C C . ASP A 1 92 ? -6.699 2.112 -7.971 1.00 91.81 92 ASP A C 1
ATOM 761 O O . ASP A 1 92 ? -7.711 2.804 -7.843 1.00 91.81 92 ASP A O 1
ATOM 765 N N . ILE A 1 93 ? -6.374 1.163 -7.087 1.00 85.44 93 ILE A N 1
ATOM 766 C CA . ILE A 1 93 ? -7.128 0.902 -5.851 1.00 85.44 93 ILE A CA 1
ATOM 767 C C . ILE A 1 93 ? -7.049 2.115 -4.917 1.00 85.44 93 ILE A C 1
ATOM 769 O O . ILE A 1 93 ? -8.084 2.620 -4.489 1.00 85.44 93 ILE A O 1
ATOM 773 N N . PHE A 1 94 ? -5.846 2.619 -4.624 1.00 88.62 94 PHE A N 1
ATOM 774 C CA . PHE A 1 94 ? -5.680 3.735 -3.693 1.00 88.62 94 PHE A CA 1
ATOM 775 C C . PHE A 1 94 ? -6.230 5.059 -4.233 1.00 88.62 94 PHE A C 1
ATOM 777 O O . PHE A 1 94 ? -6.755 5.856 -3.460 1.00 88.62 94 PHE A O 1
ATOM 784 N N . PHE A 1 95 ? -6.197 5.278 -5.548 1.00 88.94 95 PHE A N 1
ATOM 785 C CA . PHE A 1 95 ? -6.859 6.422 -6.175 1.00 88.94 95 PHE A CA 1
ATOM 786 C C . PHE A 1 95 ? -8.366 6.411 -5.910 1.00 88.94 95 PHE A C 1
ATOM 788 O O . PHE A 1 95 ? -8.948 7.437 -5.565 1.00 88.94 95 PHE A O 1
ATOM 795 N N . ASN A 1 96 ? -8.996 5.241 -6.046 1.00 80.88 96 ASN A N 1
ATOM 796 C CA . ASN A 1 96 ? -10.415 5.054 -5.749 1.00 80.88 96 ASN A CA 1
ATOM 797 C C . ASN A 1 96 ? -10.729 5.159 -4.251 1.00 80.88 96 ASN A C 1
ATOM 799 O O . ASN A 1 96 ? -11.813 5.606 -3.896 1.00 80.88 96 ASN A O 1
ATOM 803 N N . LEU A 1 97 ? -9.747 4.848 -3.401 1.00 77.81 97 LEU A N 1
ATOM 804 C CA . LEU A 1 97 ? -9.752 5.166 -1.974 1.00 77.81 97 LEU A CA 1
ATOM 805 C C . LEU A 1 97 ? -9.494 6.658 -1.686 1.00 77.81 97 LEU A C 1
ATOM 807 O O . LEU A 1 97 ? -9.270 7.029 -0.546 1.00 77.81 97 LEU A O 1
ATOM 811 N N . GLY A 1 98 ? -9.448 7.549 -2.675 1.00 80.75 98 GLY A N 1
ATOM 812 C CA . GLY A 1 98 ? -9.262 8.983 -2.436 1.00 80.75 98 GLY A CA 1
ATOM 813 C C . GLY A 1 98 ? -7.807 9.452 -2.314 1.00 80.75 98 GLY A C 1
ATOM 814 O O . GLY A 1 98 ? -7.580 10.656 -2.158 1.00 80.75 98 GLY A O 1
ATOM 815 N N . PHE A 1 99 ? -6.809 8.573 -2.479 1.00 89.88 99 PHE A N 1
ATOM 816 C CA . PHE A 1 99 ? -5.413 8.982 -2.682 1.00 89.88 99 PHE A CA 1
ATOM 817 C C . PHE A 1 99 ? -5.218 9.500 -4.114 1.00 89.88 99 PHE A C 1
ATOM 819 O O . PHE A 1 99 ? -4.676 8.837 -4.999 1.00 89.88 99 PHE A O 1
ATOM 826 N N . THR A 1 100 ? -5.755 10.692 -4.342 1.00 90.75 100 THR A N 1
ATOM 827 C CA . THR A 1 100 ? -5.787 11.382 -5.632 1.00 90.75 100 THR A CA 1
ATOM 828 C C . THR A 1 100 ? -4.580 12.299 -5.814 1.00 90.75 100 THR A C 1
ATOM 830 O O . THR A 1 100 ? -3.806 12.544 -4.891 1.00 90.75 100 THR A O 1
ATOM 833 N N . GLU A 1 101 ? -4.458 12.875 -7.004 1.00 94.19 101 GLU A N 1
ATOM 834 C CA . GLU A 1 101 ? -3.426 13.855 -7.360 1.00 94.19 101 GLU A CA 1
ATOM 835 C C . GLU A 1 101 ? -3.351 15.041 -6.390 1.00 94.19 101 GLU A C 1
ATOM 837 O O . GLU A 1 101 ? -2.269 15.463 -6.006 1.00 94.19 101 GLU A O 1
ATOM 842 N N . GLU A 1 102 ? -4.491 15.556 -5.921 1.00 90.12 102 GLU A N 1
ATOM 843 C CA . GLU A 1 102 ? -4.536 16.646 -4.932 1.00 90.12 102 GLU A CA 1
ATOM 844 C C . GLU A 1 102 ? -3.941 16.254 -3.575 1.00 90.12 102 GLU A C 1
ATOM 846 O O . GLU A 1 102 ? -3.458 17.114 -2.839 1.00 90.12 102 GLU A O 1
ATOM 851 N N . LYS A 1 103 ? -3.973 14.960 -3.248 1.00 88.00 103 LYS A N 1
ATOM 852 C CA . LYS A 1 103 ? -3.411 14.391 -2.019 1.00 88.00 103 LYS A CA 1
ATOM 853 C C . LYS A 1 103 ? -1.968 13.903 -2.211 1.00 88.00 103 LYS A C 1
ATOM 855 O O . LYS A 1 103 ? -1.409 13.295 -1.302 1.00 88.00 103 LYS A O 1
ATOM 860 N N . GLY A 1 104 ? -1.366 14.189 -3.367 1.00 92.19 104 GLY A N 1
ATOM 861 C CA . GLY A 1 104 ? -0.000 13.810 -3.703 1.00 92.19 104 GLY A CA 1
ATOM 862 C C . GLY A 1 104 ? 0.137 12.311 -3.925 1.00 92.19 104 GLY A C 1
ATOM 863 O O . GLY A 1 104 ? 0.930 11.658 -3.243 1.00 92.19 104 GLY A O 1
ATOM 864 N N . ASN A 1 105 ? -0.657 11.757 -4.841 1.00 94.94 105 ASN A N 1
ATOM 865 C CA . ASN A 1 105 ? -0.476 10.386 -5.301 1.00 94.94 105 ASN A CA 1
ATOM 866 C C . ASN A 1 105 ? 0.769 10.222 -6.188 1.00 94.94 105 ASN A C 1
ATOM 868 O O . ASN A 1 105 ? 1.534 11.158 -6.383 1.00 94.94 105 ASN A O 1
ATOM 872 N N . PHE A 1 106 ? 1.024 9.001 -6.661 1.00 97.12 106 PHE A N 1
ATOM 873 C CA . PHE A 1 106 ? 2.267 8.674 -7.362 1.00 97.12 106 PHE A CA 1
ATOM 874 C C . PHE A 1 106 ? 2.057 8.599 -8.864 1.00 97.12 106 PHE A C 1
ATOM 876 O O . PHE A 1 106 ? 1.720 7.526 -9.380 1.00 97.12 106 PHE A O 1
ATOM 883 N N . GLN A 1 107 ? 2.293 9.700 -9.579 1.00 96.38 107 GLN A N 1
ATOM 884 C CA . GLN A 1 107 ? 2.155 9.687 -11.031 1.00 96.38 107 GLN A CA 1
ATOM 885 C C . GLN A 1 107 ? 3.020 10.721 -11.769 1.00 96.38 107 GLN A C 1
ATOM 887 O O . GLN A 1 107 ? 3.388 11.782 -11.275 1.00 96.38 107 GLN A O 1
ATOM 892 N N . VAL A 1 108 ? 3.393 10.411 -13.012 1.00 97.50 108 VAL A N 1
ATOM 893 C CA . VAL A 1 108 ? 4.217 11.316 -13.825 1.00 97.50 108 VAL A CA 1
ATOM 894 C C . VAL A 1 108 ? 3.430 12.561 -14.232 1.00 97.50 108 VAL A C 1
ATOM 896 O O . VAL A 1 108 ? 3.944 13.672 -14.133 1.00 97.50 108 VAL A O 1
ATOM 899 N N . GLU A 1 109 ? 2.206 12.386 -14.710 1.00 96.38 109 GLU A N 1
ATOM 900 C CA . GLU A 1 109 ? 1.334 13.459 -15.178 1.00 96.38 109 GLU A CA 1
ATOM 901 C C . GLU A 1 109 ? 0.048 13.470 -14.359 1.00 96.38 109 GLU A C 1
ATOM 903 O O . GLU A 1 109 ? -0.668 12.472 -14.372 1.00 96.38 109 GLU A O 1
ATOM 908 N N . ASN A 1 110 ? -0.255 14.598 -13.707 1.00 96.44 110 ASN A N 1
ATOM 909 C CA . ASN A 1 110 ? -1.497 14.840 -12.963 1.00 96.44 110 ASN A CA 1
ATOM 910 C C . ASN A 1 110 ? -2.585 15.371 -13.907 1.00 96.44 110 ASN A C 1
ATOM 912 O O . ASN A 1 110 ? -2.496 16.502 -14.392 1.00 96.44 110 ASN A O 1
ATOM 916 N N . TYR A 1 111 ? -3.612 14.566 -14.179 1.00 94.25 111 TYR A N 1
ATOM 917 C CA . TYR A 1 111 ? -4.675 14.865 -15.142 1.00 94.25 111 TYR A CA 1
ATOM 918 C C . TYR A 1 111 ? -5.681 15.912 -14.644 1.00 94.25 111 TYR A C 1
ATOM 920 O O . TYR A 1 111 ? -6.276 16.630 -15.448 1.00 94.25 111 TYR A O 1
ATOM 928 N N . SER A 1 112 ? -5.870 16.027 -13.331 1.00 94.00 112 SER A N 1
ATOM 929 C CA . SER A 1 112 ? -6.694 17.053 -12.682 1.00 94.00 112 SER A CA 1
ATOM 930 C C . SER A 1 112 ? -6.022 18.429 -12.646 1.00 94.00 112 SER A C 1
ATOM 932 O O . SER A 1 112 ? -6.691 19.434 -12.399 1.00 94.00 112 SER A O 1
ATOM 934 N N . GLY A 1 113 ? -4.701 18.485 -12.862 1.00 92.69 113 GLY A N 1
ATOM 935 C CA . GLY A 1 113 ? -3.892 19.695 -12.708 1.00 92.69 113 GLY A CA 1
ATOM 936 C C . GLY A 1 113 ? -3.656 20.122 -11.253 1.00 92.69 113 GLY A C 1
ATOM 937 O O . GLY A 1 113 ? -3.145 21.219 -11.027 1.00 92.69 113 GLY A O 1
ATOM 938 N N . LYS A 1 114 ? -4.031 19.290 -10.273 1.00 93.12 114 LYS A N 1
ATOM 939 C CA . LYS A 1 114 ? -3.722 19.476 -8.848 1.00 93.12 114 LYS A CA 1
ATOM 940 C C . LYS A 1 114 ? -2.509 18.633 -8.437 1.00 93.12 114 LYS A C 1
ATOM 942 O O . LYS A 1 114 ? -2.124 17.720 -9.160 1.00 93.12 114 LYS A O 1
ATOM 947 N N . GLY A 1 115 ? -1.920 18.934 -7.279 1.00 93.19 115 GLY A N 1
ATOM 948 C CA . GLY A 1 115 ? -0.702 18.268 -6.796 1.00 93.19 115 GLY A CA 1
ATOM 949 C C . GLY A 1 115 ? 0.534 18.558 -7.650 1.00 93.19 115 GLY A C 1
ATOM 950 O O . GLY A 1 115 ? 0.512 19.421 -8.534 1.00 93.19 115 GLY A O 1
ATOM 951 N N . ILE A 1 116 ? 1.619 17.838 -7.380 1.00 95.75 116 ILE A N 1
ATOM 952 C CA . ILE A 1 116 ? 2.902 17.958 -8.073 1.00 95.75 116 ILE A CA 1
ATOM 953 C C . ILE A 1 116 ? 3.293 16.584 -8.627 1.00 95.75 116 ILE A C 1
ATOM 955 O O . ILE A 1 116 ? 3.798 15.746 -7.900 1.00 95.75 116 ILE A O 1
ATOM 959 N N . GLY A 1 117 ? 3.100 16.367 -9.930 1.00 96.19 117 GLY A N 1
ATOM 960 C CA . GLY A 1 117 ? 3.477 15.105 -10.578 1.00 96.19 117 GLY A CA 1
ATOM 961 C C . GLY A 1 117 ? 4.989 14.931 -10.792 1.00 96.19 117 GLY A C 1
ATOM 962 O O . GLY A 1 117 ? 5.825 15.640 -10.232 1.00 96.19 117 GLY A O 1
ATOM 963 N N . ASN A 1 118 ? 5.347 14.033 -11.712 1.00 96.81 118 ASN A N 1
ATOM 964 C CA . ASN A 1 118 ? 6.706 13.538 -11.983 1.00 96.81 118 ASN A CA 1
ATOM 965 C C . ASN A 1 118 ? 7.276 12.658 -10.855 1.00 96.81 118 ASN A C 1
ATOM 967 O O . ASN A 1 118 ? 8.493 12.530 -10.688 1.00 96.81 118 ASN A O 1
ATOM 971 N N . ASP A 1 119 ? 6.390 11.981 -10.134 1.00 97.38 119 ASP A N 1
ATOM 972 C CA . ASP A 1 119 ? 6.710 11.180 -8.960 1.00 97.38 119 ASP A CA 1
ATOM 973 C C . ASP A 1 119 ? 6.077 9.771 -8.960 1.00 97.38 119 ASP A C 1
ATOM 975 O O . ASP A 1 119 ? 5.533 9.329 -7.947 1.00 97.38 119 ASP A O 1
ATOM 979 N N . PRO A 1 120 ? 6.192 9.000 -10.061 1.00 98.00 120 PRO A N 1
ATOM 980 C CA . PRO A 1 120 ? 5.658 7.644 -10.106 1.00 98.00 120 PRO A CA 1
ATOM 981 C C . PRO A 1 120 ? 6.328 6.754 -9.062 1.00 98.00 120 PRO A C 1
ATOM 983 O O . PRO A 1 120 ? 7.525 6.895 -8.781 1.00 98.00 120 PRO A O 1
ATOM 986 N N . MET A 1 121 ? 5.604 5.743 -8.586 1.00 98.50 121 MET A N 1
ATOM 987 C CA . MET A 1 121 ? 6.189 4.742 -7.709 1.00 98.50 121 MET A CA 1
ATOM 988 C C . MET A 1 121 ? 7.297 3.989 -8.446 1.00 98.50 121 MET A C 1
ATOM 990 O O . MET A 1 121 ? 7.070 3.317 -9.458 1.00 98.50 121 MET A O 1
ATOM 994 N N . THR A 1 122 ? 8.521 4.118 -7.944 1.00 97.88 122 THR A N 1
ATOM 995 C CA . THR A 1 122 ? 9.690 3.478 -8.536 1.00 97.88 122 THR A CA 1
ATOM 996 C C . THR A 1 122 ? 10.073 2.250 -7.725 1.00 97.88 122 THR A C 1
ATOM 998 O O . THR A 1 122 ? 10.257 2.333 -6.520 1.00 97.88 122 THR A O 1
ATOM 1001 N N . VAL A 1 123 ? 10.255 1.108 -8.380 1.00 97.06 123 VAL A N 1
ATOM 1002 C CA . VAL A 1 123 ? 10.769 -0.101 -7.732 1.00 97.06 123 VAL A CA 1
ATOM 1003 C C . VAL A 1 123 ? 12.148 -0.416 -8.283 1.00 97.06 123 VAL A C 1
ATOM 1005 O O . VAL A 1 123 ? 12.332 -0.518 -9.498 1.00 97.06 123 VAL A O 1
ATOM 1008 N N . ILE A 1 124 ? 13.119 -0.573 -7.387 1.00 93.81 124 ILE A N 1
ATOM 1009 C CA . ILE A 1 124 ? 14.489 -0.950 -7.729 1.00 93.81 124 ILE A CA 1
ATOM 1010 C C . ILE A 1 124 ? 14.795 -2.299 -7.095 1.00 93.81 124 ILE A C 1
ATOM 1012 O O . ILE A 1 124 ? 14.924 -2.410 -5.874 1.00 93.81 124 ILE A O 1
ATOM 1016 N N . ILE A 1 125 ? 14.948 -3.313 -7.944 1.00 90.81 125 ILE A N 1
ATOM 1017 C CA . ILE A 1 125 ? 15.418 -4.634 -7.545 1.00 90.81 125 ILE A CA 1
ATOM 1018 C C . ILE A 1 125 ? 16.943 -4.623 -7.597 1.00 90.81 125 ILE A C 1
ATOM 1020 O O . ILE A 1 125 ? 17.551 -4.360 -8.634 1.00 90.81 125 ILE A O 1
ATOM 1024 N N . HIS A 1 126 ? 17.568 -4.869 -6.456 1.00 84.69 126 HIS A N 1
ATOM 1025 C CA . HIS A 1 126 ? 19.014 -4.779 -6.298 1.00 84.69 126 HIS A CA 1
ATOM 1026 C C . HIS A 1 126 ? 19.740 -6.033 -6.791 1.00 84.69 126 HIS A C 1
ATOM 1028 O O . HIS A 1 126 ? 20.833 -5.917 -7.343 1.00 84.69 126 HIS A O 1
ATOM 1034 N N . ASN A 1 127 ? 19.124 -7.212 -6.623 1.00 76.44 127 ASN A N 1
ATOM 1035 C CA . ASN A 1 127 ? 19.693 -8.521 -6.972 1.00 76.44 127 ASN A CA 1
ATOM 1036 C C . ASN A 1 127 ? 21.115 -8.708 -6.433 1.00 76.44 127 ASN A C 1
ATOM 1038 O O . ASN A 1 127 ? 22.040 -9.099 -7.146 1.00 76.44 127 ASN A O 1
ATOM 1042 N N . TYR A 1 128 ? 21.300 -8.404 -5.150 1.00 69.44 128 TYR A N 1
ATOM 1043 C CA . TYR A 1 128 ? 22.578 -8.636 -4.500 1.00 69.44 128 TYR A CA 1
ATOM 1044 C C . TYR A 1 128 ? 22.797 -10.139 -4.305 1.00 69.44 128 TYR A C 1
ATOM 1046 O O . TYR A 1 128 ? 22.098 -10.788 -3.529 1.00 69.44 128 TYR A O 1
ATOM 1054 N N . HIS A 1 129 ? 23.788 -10.697 -4.997 1.00 57.94 129 HIS A N 1
ATOM 1055 C CA . HIS A 1 129 ? 24.357 -11.987 -4.633 1.00 57.94 129 HIS A CA 1
ATOM 1056 C C . HIS A 1 129 ? 25.336 -11.757 -3.490 1.00 57.94 129 HIS A C 1
ATOM 1058 O O . HIS A 1 129 ? 26.461 -11.341 -3.725 1.00 57.94 129 HIS A O 1
ATOM 1064 N N . PHE A 1 130 ? 24.914 -12.006 -2.254 1.00 54.31 130 PHE A N 1
ATOM 1065 C CA . PHE A 1 130 ? 25.878 -12.149 -1.171 1.00 54.31 130 PHE A CA 1
ATOM 1066 C C . PHE A 1 130 ? 26.431 -13.567 -1.255 1.00 54.31 130 PHE A C 1
ATOM 1068 O O . PHE A 1 130 ? 25.719 -14.529 -0.955 1.00 54.31 130 PHE A O 1
ATOM 1075 N N . ALA A 1 131 ? 27.685 -13.720 -1.682 1.00 47.66 131 ALA A N 1
ATOM 1076 C CA . ALA A 1 131 ? 28.398 -14.947 -1.357 1.00 47.66 131 ALA A CA 1
ATOM 1077 C C . ALA A 1 131 ? 28.391 -15.099 0.175 1.00 47.66 131 ALA A C 1
ATOM 1079 O O . ALA A 1 131 ? 28.506 -14.111 0.902 1.00 47.66 131 ALA A O 1
ATOM 1080 N N . SER A 1 132 ? 28.284 -16.327 0.681 1.00 49.53 132 SER A N 1
ATOM 1081 C CA . SER A 1 132 ? 28.359 -16.674 2.114 1.00 49.53 132 SER A CA 1
ATOM 1082 C C . SER A 1 132 ? 29.661 -16.245 2.810 1.00 49.53 132 SER A C 1
ATOM 1084 O O . SER A 1 132 ? 29.876 -16.519 3.990 1.00 49.53 132 SER A O 1
ATOM 1086 N N . ASP A 1 133 ? 30.546 -15.582 2.080 1.00 47.69 133 ASP A N 1
ATOM 1087 C CA . ASP A 1 133 ? 31.930 -15.395 2.413 1.00 47.69 133 ASP A CA 1
ATOM 1088 C C . ASP A 1 133 ? 32.098 -13.908 2.712 1.00 47.69 133 ASP A C 1
ATOM 1090 O O . ASP A 1 133 ? 31.869 -13.047 1.862 1.00 47.69 133 ASP A O 1
ATOM 1094 N N . ALA A 1 134 ? 32.551 -13.597 3.925 1.00 49.81 134 ALA A N 1
ATOM 1095 C CA . ALA A 1 134 ? 32.809 -12.249 4.442 1.00 49.81 134 ALA A CA 1
ATOM 1096 C C . ALA A 1 134 ? 33.763 -11.374 3.581 1.00 49.81 134 ALA A C 1
ATOM 1098 O O . ALA A 1 134 ? 34.097 -10.252 3.959 1.00 49.81 134 ALA A O 1
ATOM 1099 N N . VAL A 1 135 ? 34.213 -11.874 2.429 1.00 51.47 135 VAL A N 1
ATOM 1100 C CA . VAL A 1 135 ? 35.145 -11.249 1.491 1.00 51.47 135 VAL A CA 1
ATOM 1101 C C . VAL A 1 135 ? 34.494 -10.110 0.696 1.00 51.47 135 VAL A C 1
ATOM 1103 O O . VAL A 1 135 ? 35.173 -9.117 0.440 1.00 51.47 135 VAL A O 1
ATOM 1106 N N . GLU A 1 136 ? 33.195 -10.167 0.374 1.00 50.88 136 GLU A N 1
ATOM 1107 C CA . GLU A 1 136 ? 32.503 -9.068 -0.337 1.00 50.88 136 GLU A CA 1
ATOM 1108 C C . GLU A 1 136 ? 32.025 -7.936 0.584 1.00 50.88 136 GLU A C 1
ATOM 1110 O O . GLU A 1 136 ? 31.864 -6.797 0.144 1.00 50.88 136 GLU A O 1
ATOM 1115 N N . MET A 1 137 ? 31.908 -8.191 1.891 1.00 54.12 137 MET A N 1
ATOM 1116 C CA . MET A 1 137 ? 31.640 -7.145 2.888 1.00 54.12 137 MET A CA 1
ATOM 1117 C C . MET A 1 137 ? 32.872 -6.273 3.197 1.00 54.12 137 MET A C 1
ATOM 1119 O O . MET A 1 137 ? 32.766 -5.307 3.962 1.00 54.12 137 MET A O 1
ATOM 1123 N N . ASN A 1 138 ? 34.031 -6.556 2.582 1.00 51.91 138 ASN A N 1
ATOM 1124 C CA . ASN A 1 138 ? 35.238 -5.731 2.671 1.00 51.91 138 ASN A CA 1
ATOM 1125 C C . ASN A 1 138 ? 35.107 -4.435 1.845 1.00 51.91 138 ASN A C 1
ATOM 1127 O O . ASN A 1 138 ? 35.789 -4.227 0.845 1.00 51.91 138 ASN A O 1
ATOM 1131 N N . GLY A 1 139 ? 34.229 -3.538 2.296 1.00 54.22 139 GLY A N 1
ATOM 1132 C CA . GLY A 1 139 ? 34.361 -2.080 2.182 1.00 54.22 139 GLY A CA 1
ATOM 1133 C C . GLY A 1 139 ? 34.328 -1.414 0.801 1.00 54.22 139 GLY A C 1
ATOM 1134 O O . GLY A 1 139 ? 34.374 -0.188 0.767 1.00 54.22 139 GLY A O 1
ATOM 1135 N N . LYS A 1 140 ? 34.256 -2.146 -0.319 1.00 59.88 140 LYS A N 1
ATOM 1136 C CA . LYS A 1 140 ? 34.298 -1.534 -1.663 1.00 59.88 140 LYS A CA 1
ATOM 1137 C C . LYS A 1 140 ? 32.936 -1.127 -2.218 1.00 59.88 140 LYS A C 1
ATOM 1139 O O . LYS A 1 140 ? 32.886 -0.177 -2.990 1.00 59.88 140 LYS A O 1
ATOM 1144 N N . ASP A 1 141 ? 31.855 -1.779 -1.798 1.00 71.62 141 ASP A N 1
ATOM 1145 C CA . ASP A 1 141 ? 30.499 -1.409 -2.207 1.00 71.62 141 ASP A CA 1
ATOM 1146 C C . ASP A 1 141 ? 29.662 -0.933 -1.013 1.00 71.62 141 ASP A C 1
ATOM 1148 O O . ASP A 1 141 ? 28.984 -1.697 -0.319 1.00 71.62 141 ASP A O 1
ATOM 1152 N N . LEU A 1 142 ? 29.759 0.372 -0.749 1.00 73.88 142 LEU A N 1
ATOM 1153 C CA . LEU A 1 142 ? 29.055 1.031 0.349 1.00 73.88 142 LEU A CA 1
ATOM 1154 C C . LEU A 1 142 ? 27.532 1.038 0.145 1.00 73.88 142 LEU A C 1
ATOM 1156 O O . LEU A 1 142 ? 26.801 1.043 1.133 1.00 73.88 142 LEU A O 1
ATOM 1160 N N . VAL A 1 143 ? 27.056 1.002 -1.106 1.00 74.62 143 VAL A N 1
ATOM 1161 C CA . VAL A 1 143 ? 25.622 1.006 -1.438 1.00 74.62 143 VAL A CA 1
ATOM 1162 C C . VAL A 1 143 ? 25.015 -0.355 -1.110 1.00 74.62 143 VAL A C 1
ATOM 1164 O O . VAL A 1 143 ? 24.038 -0.423 -0.362 1.00 74.62 143 VAL A O 1
ATOM 1167 N N . ARG A 1 144 ? 25.651 -1.444 -1.566 1.00 71.88 144 ARG A N 1
ATOM 1168 C CA . ARG A 1 144 ? 25.276 -2.822 -1.204 1.00 71.88 144 ARG A CA 1
ATOM 1169 C C . ARG A 1 144 ? 25.228 -3.022 0.302 1.00 71.88 144 ARG A C 1
ATOM 1171 O O . ARG A 1 144 ? 24.240 -3.523 0.835 1.00 71.88 144 ARG A O 1
ATOM 1178 N N . LYS A 1 145 ? 26.284 -2.585 0.995 1.00 74.69 145 LYS A N 1
ATOM 1179 C CA . LYS A 1 145 ? 26.375 -2.680 2.456 1.00 74.69 145 LYS A CA 1
ATOM 1180 C C . LYS A 1 145 ? 25.250 -1.914 3.151 1.00 74.69 145 LYS A C 1
ATOM 1182 O O . LYS A 1 145 ? 24.665 -2.445 4.089 1.00 74.69 145 LYS A O 1
ATOM 1187 N N . TYR A 1 146 ? 24.946 -0.697 2.700 1.00 79.38 146 TYR A N 1
ATOM 1188 C CA . TYR A 1 146 ? 23.872 0.105 3.277 1.00 79.38 146 TYR A CA 1
ATOM 1189 C C . TYR A 1 146 ? 22.523 -0.613 3.180 1.00 79.38 146 TYR A C 1
ATOM 1191 O O . TYR A 1 146 ? 21.859 -0.786 4.200 1.00 79.38 146 TYR A O 1
ATOM 1199 N N . PHE A 1 147 ? 22.142 -1.085 1.992 1.00 77.50 147 PHE A N 1
ATOM 1200 C CA . PHE A 1 147 ? 20.855 -1.757 1.806 1.00 77.50 147 PHE A CA 1
ATOM 1201 C C . PHE A 1 147 ? 20.793 -3.109 2.516 1.00 77.50 147 PHE A C 1
ATOM 1203 O O . PHE A 1 147 ? 19.788 -3.399 3.147 1.00 77.50 147 PHE A O 1
ATOM 1210 N N . TYR A 1 148 ? 21.875 -3.889 2.533 1.00 72.06 148 TYR A N 1
ATOM 1211 C CA . TYR A 1 148 ? 21.922 -5.119 3.330 1.00 72.06 148 TYR A CA 1
ATOM 1212 C C . TYR A 1 148 ? 21.663 -4.869 4.825 1.00 72.06 148 TYR A C 1
ATOM 1214 O O . TYR A 1 148 ? 20.987 -5.652 5.483 1.00 72.06 148 TYR A O 1
ATOM 1222 N N . GLN A 1 149 ? 22.208 -3.776 5.368 1.00 75.62 149 GLN A N 1
ATOM 1223 C CA . GLN A 1 149 ? 22.109 -3.457 6.794 1.00 75.62 149 GLN A CA 1
ATOM 1224 C C . GLN A 1 149 ? 20.797 -2.767 7.181 1.00 75.62 149 GLN A C 1
ATOM 1226 O O . GLN A 1 149 ? 20.344 -2.944 8.307 1.00 75.62 149 GLN A O 1
ATOM 1231 N N . ASN A 1 150 ? 20.209 -1.975 6.280 1.00 76.56 150 ASN A N 1
ATOM 1232 C CA . ASN A 1 150 ? 19.060 -1.114 6.587 1.00 76.56 150 ASN A CA 1
ATOM 1233 C C . ASN A 1 150 ? 17.767 -1.533 5.864 1.00 76.56 150 ASN A C 1
ATOM 1235 O O . ASN A 1 150 ? 16.721 -0.950 6.116 1.00 76.56 150 ASN A O 1
ATOM 1239 N N . CYS A 1 151 ? 17.831 -2.512 4.959 1.00 79.19 151 CYS A N 1
ATOM 1240 C CA . CYS A 1 151 ? 16.723 -2.954 4.109 1.00 79.19 151 CYS A CA 1
ATOM 1241 C C . CYS A 1 151 ? 16.865 -4.460 3.792 1.00 79.19 151 CYS A C 1
ATOM 1243 O O . CYS A 1 151 ? 17.165 -4.839 2.657 1.00 79.19 151 CYS A O 1
ATOM 1245 N N . PRO A 1 152 ? 16.728 -5.352 4.791 1.00 69.31 152 PRO A N 1
ATOM 1246 C CA . PRO A 1 152 ? 17.077 -6.767 4.636 1.00 69.31 152 PRO A CA 1
ATOM 1247 C C . PRO A 1 152 ? 16.210 -7.510 3.602 1.00 69.31 152 PRO A C 1
ATOM 1249 O O . PRO A 1 152 ? 16.693 -8.455 2.978 1.00 69.31 152 PRO A O 1
ATOM 1252 N N . PHE A 1 153 ? 14.969 -7.065 3.366 1.00 80.06 153 PHE A N 1
ATOM 1253 C CA . PHE A 1 153 ? 14.026 -7.706 2.439 1.00 80.06 153 PHE A CA 1
ATOM 1254 C C . PHE A 1 153 ? 13.492 -6.722 1.396 1.00 80.06 153 PHE A C 1
ATOM 1256 O O . PHE A 1 153 ? 13.885 -6.760 0.224 1.00 80.06 153 PHE A O 1
ATOM 1263 N N . MET A 1 154 ? 12.615 -5.832 1.850 1.00 87.12 154 MET A N 1
ATOM 1264 C CA . MET A 1 154 ? 12.073 -4.701 1.120 1.00 87.12 154 MET A CA 1
ATOM 1265 C C . MET A 1 154 ? 12.000 -3.506 2.072 1.00 87.12 154 MET A C 1
ATOM 1267 O O . MET A 1 154 ? 12.053 -3.684 3.289 1.00 87.12 154 MET A O 1
ATOM 1271 N N . CYS A 1 155 ? 11.999 -2.300 1.519 1.00 87.62 155 CYS A N 1
ATOM 1272 C CA . CYS A 1 155 ? 11.781 -1.075 2.277 1.00 87.62 155 CYS A CA 1
ATOM 1273 C C . CYS A 1 155 ? 11.399 0.063 1.332 1.00 87.62 155 CYS A C 1
ATOM 1275 O O . CYS A 1 155 ? 11.809 0.081 0.163 1.00 87.62 155 CYS A O 1
ATOM 1277 N N . THR A 1 156 ? 10.695 1.059 1.864 1.00 92.00 156 THR A N 1
ATOM 1278 C CA . THR A 1 156 ? 10.188 2.185 1.075 1.00 92.00 156 THR A CA 1
ATOM 1279 C C . THR A 1 156 ? 10.700 3.532 1.561 1.00 92.00 156 THR A C 1
ATOM 1281 O O . THR A 1 156 ? 10.626 3.877 2.742 1.00 92.00 156 THR A O 1
ATOM 1284 N N . SER A 1 157 ? 11.196 4.324 0.612 1.00 90.69 157 SER A N 1
ATOM 1285 C CA . SER A 1 157 ? 11.518 5.739 0.789 1.00 90.69 157 SER A CA 1
ATOM 1286 C C . SER A 1 157 ? 10.416 6.599 0.183 1.00 90.69 157 SER A C 1
ATOM 1288 O O . SER A 1 157 ? 10.141 6.488 -1.012 1.00 90.69 157 SER A O 1
ATOM 1290 N N . THR A 1 158 ? 9.833 7.487 0.987 1.00 91.44 158 THR A N 1
ATOM 1291 C CA . THR A 1 158 ? 8.697 8.324 0.577 1.00 91.44 158 THR A CA 1
ATOM 1292 C C . THR A 1 158 ? 9.034 9.800 0.760 1.00 91.44 158 THR A C 1
ATOM 1294 O O . THR A 1 158 ? 8.929 10.310 1.873 1.00 91.44 158 THR A O 1
ATOM 1297 N N . PRO A 1 159 ? 9.482 10.495 -0.294 1.00 91.50 159 PRO A N 1
ATOM 1298 C CA . PRO A 1 159 ? 9.719 11.930 -0.237 1.00 91.50 159 PRO A CA 1
ATOM 1299 C C . PRO A 1 159 ? 8.426 12.737 -0.484 1.00 91.50 159 PRO A C 1
ATOM 1301 O O . PRO A 1 159 ? 7.348 12.175 -0.705 1.00 91.50 159 PRO A O 1
ATOM 1304 N N . SER A 1 160 ? 8.547 14.071 -0.465 1.00 91.62 160 SER A N 1
ATOM 1305 C CA . SER A 1 160 ? 7.452 15.002 -0.782 1.00 91.62 160 SER A CA 1
ATOM 1306 C C . SER A 1 160 ? 6.854 14.750 -2.170 1.00 91.62 160 SER A C 1
ATOM 1308 O O . SER A 1 160 ? 7.492 14.159 -3.042 1.00 91.62 160 SER A O 1
ATOM 1310 N N . ASP A 1 161 ? 5.663 15.295 -2.386 1.00 93.94 161 ASP A N 1
ATOM 1311 C CA . ASP A 1 161 ? 5.008 15.464 -3.680 1.00 93.94 161 ASP A CA 1
ATOM 1312 C C . ASP A 1 161 ? 5.958 16.054 -4.724 1.00 93.94 161 ASP A C 1
ATOM 1314 O O . ASP A 1 161 ? 6.749 16.963 -4.434 1.00 93.94 161 ASP A O 1
ATOM 1318 N N . GLY A 1 162 ? 5.941 15.476 -5.923 1.00 94.19 162 GLY A N 1
ATOM 1319 C CA . GLY A 1 162 ? 6.861 15.804 -7.011 1.00 94.19 162 GLY A CA 1
ATOM 1320 C C . GLY A 1 162 ? 8.240 15.147 -6.938 1.00 94.19 162 GLY A C 1
ATOM 1321 O O . GLY A 1 162 ? 9.059 15.316 -7.847 1.00 94.19 162 GLY A O 1
ATOM 1322 N N . GLN A 1 163 ? 8.524 14.382 -5.882 1.00 94.94 163 GLN A N 1
ATOM 1323 C CA . GLN A 1 163 ? 9.686 13.500 -5.802 1.00 94.94 163 GLN A CA 1
ATOM 1324 C C . GLN A 1 163 ? 9.201 12.052 -5.784 1.00 94.94 163 GLN A C 1
ATOM 1326 O O . GLN A 1 163 ? 8.368 11.682 -4.962 1.00 94.94 163 GLN A O 1
ATOM 1331 N N . TYR A 1 164 ? 9.712 11.223 -6.694 1.00 93.62 164 TYR A N 1
ATOM 1332 C CA . TYR A 1 164 ? 9.264 9.835 -6.796 1.00 93.62 164 TYR A CA 1
ATOM 1333 C C . TYR A 1 164 ? 9.647 9.034 -5.539 1.00 93.62 164 TYR A C 1
ATOM 1335 O O . TYR A 1 164 ? 10.823 9.037 -5.154 1.00 93.62 164 TYR A O 1
ATOM 1343 N N . PRO A 1 165 ? 8.701 8.316 -4.909 1.00 95.75 165 PRO A N 1
ATOM 1344 C CA . PRO A 1 165 ? 9.039 7.332 -3.894 1.00 95.75 165 PRO A CA 1
ATOM 1345 C C . PRO A 1 165 ? 9.744 6.129 -4.523 1.00 95.75 165 PRO A C 1
ATOM 1347 O O . PRO A 1 165 ? 9.601 5.841 -5.719 1.00 95.75 165 PRO A O 1
ATOM 1350 N N . ILE A 1 166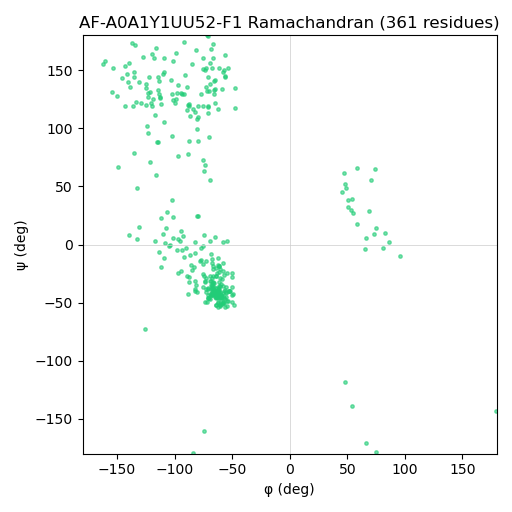 ? 10.524 5.426 -3.702 1.00 95.62 166 ILE A N 1
ATOM 1351 C CA . ILE A 1 166 ? 11.283 4.254 -4.130 1.00 95.62 166 ILE A CA 1
ATOM 1352 C C . ILE A 1 166 ? 11.030 3.089 -3.181 1.00 95.62 166 ILE A C 1
ATOM 1354 O O . ILE A 1 166 ? 11.359 3.175 -1.999 1.00 95.62 166 ILE A O 1
ATOM 1358 N N . ILE A 1 167 ? 10.532 1.981 -3.726 1.00 95.38 167 ILE A N 1
ATOM 1359 C CA . ILE A 1 167 ? 10.583 0.669 -3.082 1.00 95.38 167 ILE A CA 1
ATOM 1360 C C . ILE A 1 167 ? 11.897 0.008 -3.484 1.00 95.38 167 ILE A C 1
ATOM 1362 O O . ILE A 1 167 ? 12.175 -0.236 -4.663 1.00 95.38 167 ILE A O 1
ATOM 1366 N N . HIS A 1 168 ? 12.712 -0.297 -2.489 1.00 92.62 168 HIS A N 1
ATOM 1367 C CA . HIS A 1 168 ? 13.926 -1.073 -2.645 1.00 92.62 168 HIS A CA 1
ATOM 1368 C C . HIS A 1 168 ? 13.623 -2.536 -2.365 1.00 92.62 168 HIS A C 1
ATOM 1370 O O . HIS A 1 168 ? 13.038 -2.868 -1.341 1.00 92.62 168 HIS A O 1
ATOM 1376 N N . MET A 1 169 ? 14.038 -3.412 -3.274 1.00 90.25 169 MET A N 1
ATOM 1377 C CA . MET A 1 169 ? 13.829 -4.850 -3.160 1.00 90.25 169 MET A CA 1
ATOM 1378 C C . MET A 1 169 ? 15.169 -5.563 -3.275 1.00 90.25 169 MET A C 1
ATOM 1380 O O . MET A 1 169 ? 15.864 -5.438 -4.284 1.00 90.25 169 MET A O 1
ATOM 1384 N N . THR A 1 170 ? 15.554 -6.313 -2.248 1.00 84.56 170 THR A N 1
ATOM 1385 C CA . THR A 1 170 ? 16.901 -6.900 -2.181 1.00 84.5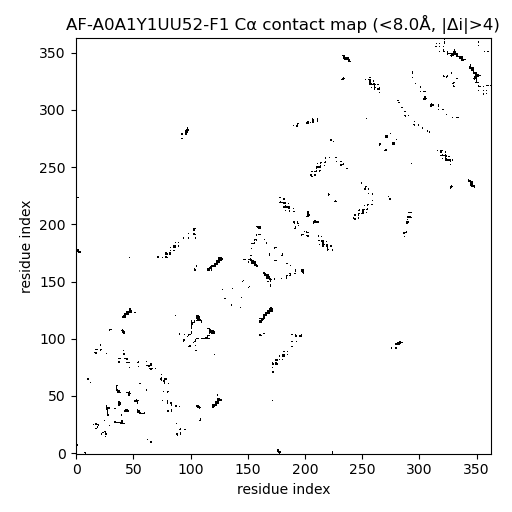6 170 THR A CA 1
ATOM 1386 C C . THR A 1 170 ? 17.125 -7.971 -3.249 1.00 84.56 170 THR A C 1
ATOM 1388 O O . THR A 1 170 ? 18.214 -8.068 -3.819 1.00 84.56 170 THR A O 1
ATOM 1391 N N . ASN A 1 171 ? 16.087 -8.748 -3.561 1.00 81.56 171 ASN A N 1
ATOM 1392 C CA . ASN A 1 171 ? 16.150 -9.867 -4.495 1.00 81.56 171 ASN A CA 1
ATOM 1393 C C . ASN A 1 171 ? 14.832 -10.004 -5.276 1.00 81.56 171 ASN A C 1
ATOM 1395 O O . ASN A 1 171 ? 13.751 -9.816 -4.721 1.00 81.56 171 ASN A O 1
ATOM 1399 N N . LEU A 1 172 ? 14.937 -10.375 -6.550 1.00 85.00 172 LEU A N 1
ATOM 1400 C CA . LEU A 1 172 ? 13.838 -10.736 -7.438 1.00 85.00 172 LEU A CA 1
ATOM 1401 C C . LEU A 1 172 ? 12.859 -11.782 -6.871 1.00 85.00 172 LEU A C 1
ATOM 1403 O O . LEU A 1 172 ? 11.707 -11.800 -7.294 1.00 85.00 172 LEU A O 1
ATOM 1407 N N . ASP A 1 173 ? 13.255 -12.629 -5.922 1.00 79.62 173 ASP A N 1
ATOM 1408 C CA . ASP A 1 173 ? 12.328 -13.588 -5.293 1.00 79.62 173 ASP A CA 1
ATOM 1409 C C . ASP A 1 173 ? 11.127 -12.882 -4.634 1.00 79.62 173 ASP A C 1
ATOM 1411 O O . ASP A 1 173 ? 9.978 -13.326 -4.750 1.00 79.62 173 ASP A O 1
ATOM 1415 N N . TYR A 1 174 ? 11.362 -11.701 -4.054 1.00 83.00 174 TYR A N 1
ATOM 1416 C CA . TYR A 1 174 ? 10.318 -10.872 -3.449 1.00 83.00 174 TYR A CA 1
ATOM 1417 C C . TYR A 1 174 ? 9.403 -10.197 -4.478 1.00 83.00 174 TYR A C 1
ATOM 1419 O O . TYR A 1 174 ? 8.303 -9.774 -4.133 1.00 83.00 174 TYR A O 1
ATOM 1427 N N . ALA A 1 175 ? 9.779 -10.166 -5.760 1.00 84.00 175 ALA A N 1
ATOM 1428 C CA . ALA A 1 175 ? 8.938 -9.623 -6.829 1.00 84.00 175 ALA A CA 1
ATOM 1429 C C . ALA A 1 175 ? 7.680 -10.470 -7.086 1.00 84.00 175 ALA A C 1
ATOM 1431 O O . ALA A 1 175 ? 6.759 -10.032 -7.771 1.00 84.00 175 ALA A O 1
ATOM 1432 N N . THR A 1 176 ? 7.628 -11.679 -6.521 1.00 79.50 176 THR A N 1
ATOM 1433 C CA . THR A 1 176 ? 6.438 -12.544 -6.513 1.00 79.50 176 THR A CA 1
ATOM 1434 C C . THR A 1 176 ? 5.770 -12.658 -5.142 1.00 79.50 176 THR A C 1
ATOM 1436 O O . THR A 1 176 ? 4.744 -13.320 -5.005 1.00 79.50 176 THR A O 1
ATOM 1439 N N . ALA A 1 177 ? 6.304 -11.969 -4.130 1.00 81.06 177 ALA A N 1
ATOM 1440 C CA . ALA A 1 177 ? 5.707 -11.867 -2.806 1.00 81.06 177 ALA A CA 1
ATOM 1441 C C . ALA A 1 177 ? 4.733 -10.678 -2.766 1.00 81.06 177 ALA A C 1
ATOM 1443 O O . ALA A 1 177 ? 5.052 -9.610 -2.245 1.00 81.06 177 ALA A O 1
ATOM 1444 N N . ASN A 1 178 ? 3.530 -10.866 -3.322 1.00 83.38 178 ASN A N 1
ATOM 1445 C CA . ASN A 1 178 ? 2.553 -9.784 -3.498 1.00 83.38 178 ASN A CA 1
ATOM 1446 C C . ASN A 1 178 ? 2.255 -9.016 -2.198 1.00 83.38 178 ASN A C 1
ATOM 1448 O O . ASN A 1 178 ? 2.165 -7.795 -2.238 1.00 83.38 178 ASN A O 1
ATOM 1452 N N . HIS A 1 179 ? 2.157 -9.713 -1.058 1.00 83.38 179 HIS A N 1
ATOM 1453 C CA . HIS A 1 179 ? 1.948 -9.093 0.261 1.00 83.38 179 HIS A CA 1
ATOM 1454 C C . HIS A 1 179 ? 3.008 -8.036 0.570 1.00 83.38 179 HIS A C 1
ATOM 1456 O O . HIS A 1 179 ? 2.656 -6.919 0.917 1.00 83.38 179 HIS A O 1
ATOM 1462 N N . GLY A 1 180 ? 4.292 -8.358 0.376 1.00 84.81 180 GLY A N 1
ATOM 1463 C CA . GLY A 1 180 ? 5.386 -7.421 0.639 1.00 84.81 180 GLY A CA 1
ATOM 1464 C C . GLY A 1 180 ? 5.320 -6.189 -0.262 1.00 84.81 180 GLY A C 1
ATOM 1465 O O . GLY A 1 180 ? 5.466 -5.070 0.206 1.00 84.81 180 GLY A O 1
ATOM 1466 N N . ILE A 1 181 ? 5.006 -6.361 -1.548 1.00 89.88 181 ILE A N 1
ATOM 1467 C CA . ILE A 1 181 ? 4.873 -5.228 -2.482 1.00 89.88 181 ILE A CA 1
ATOM 1468 C C . ILE A 1 181 ? 3.718 -4.304 -2.076 1.00 89.88 181 ILE A C 1
ATOM 1470 O O . ILE A 1 181 ? 3.869 -3.083 -2.108 1.00 89.88 181 ILE A O 1
ATOM 1474 N N . ILE A 1 182 ? 2.576 -4.876 -1.686 1.00 88.06 182 ILE A N 1
ATOM 1475 C CA . ILE A 1 182 ? 1.403 -4.111 -1.243 1.00 88.06 182 ILE A CA 1
ATOM 1476 C C . ILE A 1 182 ? 1.703 -3.380 0.073 1.00 88.06 182 ILE A C 1
ATOM 1478 O O . ILE A 1 182 ? 1.358 -2.205 0.209 1.00 88.06 182 ILE A O 1
ATOM 1482 N N . HIS A 1 183 ? 2.373 -4.055 1.009 1.00 90.69 183 HIS A N 1
ATOM 1483 C CA . HIS A 1 183 ? 2.811 -3.495 2.286 1.00 90.69 183 HIS A CA 1
ATOM 1484 C C . HIS A 1 183 ? 3.690 -2.254 2.059 1.00 90.69 183 HIS A C 1
ATOM 1486 O O . HIS A 1 183 ? 3.370 -1.158 2.514 1.00 90.69 183 HIS A O 1
ATOM 1492 N N . GLU A 1 184 ? 4.743 -2.392 1.257 1.00 92.88 184 GLU A N 1
ATOM 1493 C CA . GLU A 1 184 ? 5.672 -1.302 0.950 1.00 92.88 184 GLU A CA 1
ATOM 1494 C C . GLU A 1 184 ? 5.011 -0.132 0.207 1.00 92.88 184 GLU A C 1
ATOM 1496 O O . GLU A 1 184 ? 5.253 1.036 0.512 1.00 92.88 184 GLU A O 1
ATOM 1501 N N . TYR A 1 185 ? 4.112 -0.417 -0.740 1.00 95.38 185 TYR A N 1
ATOM 1502 C CA . TYR A 1 185 ? 3.343 0.637 -1.403 1.00 95.38 185 TYR A CA 1
ATOM 1503 C C . TYR A 1 185 ? 2.480 1.412 -0.399 1.00 95.38 185 TYR A C 1
ATOM 1505 O O . TYR A 1 185 ? 2.407 2.641 -0.455 1.00 95.38 185 TYR A O 1
ATOM 1513 N N . THR A 1 186 ? 1.857 0.702 0.543 1.00 92.44 186 THR A N 1
ATOM 1514 C CA . THR A 1 186 ? 0.987 1.302 1.560 1.00 92.44 186 THR A CA 1
ATOM 1515 C C . THR A 1 186 ? 1.763 2.246 2.476 1.00 92.44 186 THR A C 1
ATOM 1517 O O . THR A 1 186 ? 1.264 3.335 2.750 1.00 92.44 186 THR A O 1
ATOM 1520 N N . HIS A 1 187 ? 3.014 1.930 2.835 1.00 90.75 187 HIS A N 1
ATOM 1521 C CA . HIS A 1 187 ? 3.880 2.869 3.560 1.00 90.75 187 HIS A CA 1
ATOM 1522 C C . HIS A 1 187 ? 4.061 4.211 2.857 1.00 90.75 187 HIS A C 1
ATOM 1524 O O . HIS A 1 187 ? 4.191 5.256 3.501 1.00 90.75 187 HIS A O 1
ATOM 1530 N N . ALA A 1 188 ? 4.131 4.194 1.526 1.00 92.44 188 ALA A N 1
ATOM 1531 C CA . ALA A 1 188 ? 4.238 5.421 0.763 1.00 92.44 188 ALA A CA 1
ATOM 1532 C C . ALA A 1 188 ? 2.928 6.210 0.789 1.00 92.44 188 ALA A C 1
ATOM 1534 O O . ALA A 1 188 ? 2.957 7.425 0.997 1.00 92.44 188 ALA A O 1
ATOM 1535 N N . VAL A 1 189 ? 1.796 5.525 0.626 1.00 91.62 189 VAL A N 1
ATOM 1536 C CA . VAL A 1 189 ? 0.467 6.146 0.662 1.00 91.62 189 VAL A CA 1
ATOM 1537 C C . VAL A 1 189 ? 0.209 6.815 2.007 1.00 91.62 189 VAL A C 1
ATOM 1539 O O . VAL A 1 189 ? -0.117 7.999 2.041 1.00 91.62 189 VAL A O 1
ATOM 1542 N N . THR A 1 190 ? 0.391 6.093 3.115 1.00 86.81 190 THR A N 1
ATOM 1543 C CA . THR A 1 190 ? 0.137 6.606 4.472 1.00 86.81 190 THR A CA 1
ATOM 1544 C C . THR A 1 190 ? 0.975 7.847 4.763 1.00 86.81 190 THR A C 1
ATOM 1546 O O . THR A 1 190 ? 0.434 8.850 5.230 1.00 86.81 190 THR A O 1
ATOM 1549 N N . ARG A 1 191 ? 2.268 7.830 4.406 1.00 85.06 191 ARG A N 1
ATOM 1550 C CA . ARG A 1 191 ? 3.162 8.985 4.565 1.00 85.06 191 ARG A CA 1
ATOM 1551 C C . ARG A 1 191 ? 2.682 10.192 3.762 1.00 85.06 191 ARG A C 1
ATOM 1553 O O . ARG A 1 191 ? 2.478 11.239 4.367 1.00 85.06 191 ARG A O 1
ATOM 1560 N N . ARG A 1 192 ? 2.431 10.059 2.450 1.00 87.00 192 ARG A N 1
ATOM 1561 C CA . ARG A 1 192 ? 1.935 11.178 1.615 1.00 87.00 192 ARG A CA 1
ATOM 1562 C C . ARG A 1 192 ? 0.587 11.715 2.097 1.00 87.00 192 ARG A C 1
ATOM 1564 O O . ARG A 1 192 ? 0.408 12.929 2.161 1.00 87.00 192 ARG A O 1
ATOM 1571 N N . MET A 1 193 ? -0.342 10.828 2.447 1.00 82.81 193 MET A N 1
ATOM 1572 C CA . MET A 1 193 ? -1.684 11.200 2.906 1.00 82.81 193 MET A CA 1
ATOM 1573 C C . MET A 1 193 ? -1.649 11.978 4.215 1.00 82.81 193 MET A C 1
ATOM 1575 O O . MET A 1 193 ? -2.312 13.005 4.339 1.00 82.81 193 MET A O 1
ATOM 1579 N N . SER A 1 194 ? -0.852 11.514 5.178 1.00 74.31 194 SER A N 1
ATOM 1580 C CA . SER A 1 194 ? -0.746 12.146 6.497 1.00 74.31 194 SER A CA 1
ATOM 1581 C C . SER A 1 194 ? -0.117 13.544 6.468 1.00 74.31 194 SER A C 1
ATOM 1583 O O . SER A 1 194 ? -0.286 14.319 7.407 1.00 74.31 194 SER A O 1
ATOM 1585 N N . SER A 1 195 ? 0.589 13.874 5.385 1.00 67.06 195 SER A N 1
ATOM 1586 C CA . SER A 1 195 ? 1.379 15.094 5.257 1.00 67.06 195 SER A CA 1
ATOM 1587 C C . SER A 1 195 ? 0.900 16.042 4.157 1.00 67.06 195 SER A C 1
ATOM 1589 O O . SER A 1 195 ? 1.549 17.063 3.906 1.00 67.06 195 SER A O 1
ATOM 1591 N N . TYR A 1 196 ? -0.205 15.736 3.466 1.00 67.81 196 TYR A N 1
ATOM 1592 C CA . TYR A 1 196 ? -0.635 16.484 2.274 1.00 67.81 196 TYR A CA 1
ATOM 1593 C C . TYR A 1 196 ? 0.457 16.573 1.203 1.00 67.81 196 TYR A C 1
ATOM 1595 O O . TYR A 1 196 ? 0.680 17.630 0.607 1.00 67.81 196 TYR A O 1
ATOM 1603 N N . GLY A 1 197 ? 1.206 15.488 1.016 1.00 61.47 197 GLY A N 1
ATOM 1604 C CA . GLY A 1 197 ? 2.324 15.467 0.084 1.00 61.47 197 GLY A CA 1
ATOM 1605 C C . GLY A 1 197 ? 3.579 16.199 0.578 1.00 61.47 197 GLY A C 1
ATOM 1606 O O . GLY A 1 197 ? 4.485 16.463 -0.206 1.00 61.47 197 GLY A O 1
ATOM 1607 N N . ARG A 1 198 ? 3.699 16.544 1.863 1.00 65.56 198 ARG A N 1
ATOM 1608 C CA . ARG A 1 198 ? 4.938 17.123 2.415 1.00 65.56 198 ARG A CA 1
ATOM 1609 C C . ARG A 1 198 ? 5.860 16.026 2.947 1.00 65.56 198 ARG A C 1
ATOM 1611 O O . ARG A 1 198 ? 5.413 15.019 3.475 1.00 65.56 198 ARG A O 1
ATOM 1618 N N . ASN A 1 199 ? 7.168 16.214 2.836 1.00 65.38 199 ASN A N 1
ATOM 1619 C CA . ASN A 1 199 ? 8.130 15.396 3.570 1.00 65.38 199 ASN A CA 1
ATOM 1620 C C . ASN A 1 199 ? 8.213 15.927 5.003 1.00 65.38 199 ASN A C 1
ATOM 1622 O O . ASN A 1 199 ? 8.987 16.844 5.289 1.00 65.38 199 ASN A O 1
ATOM 1626 N N . ASP A 1 200 ? 7.354 15.405 5.868 1.00 65.81 200 ASP A N 1
ATOM 1627 C CA . ASP A 1 200 ? 7.425 15.598 7.307 1.00 65.81 200 ASP A CA 1
ATOM 1628 C C . ASP A 1 200 ? 7.686 14.257 8.010 1.00 65.81 200 ASP A C 1
ATOM 1630 O O . ASP A 1 200 ? 7.650 13.187 7.406 1.00 65.81 200 ASP A O 1
ATOM 1634 N N . ASN A 1 201 ? 7.998 14.315 9.304 1.00 72.00 201 ASN A N 1
ATOM 1635 C CA . ASN A 1 201 ? 8.261 13.118 10.105 1.00 72.00 201 ASN A CA 1
ATOM 1636 C C . ASN A 1 201 ? 6.954 12.443 10.569 1.00 72.00 201 ASN A C 1
ATOM 1638 O O . ASN A 1 201 ? 6.946 11.769 11.604 1.00 72.00 201 ASN A O 1
ATOM 1642 N N . CYS A 1 202 ? 5.837 12.647 9.862 1.00 71.75 202 CYS A N 1
ATOM 1643 C CA . CYS A 1 202 ? 4.592 11.972 10.192 1.00 71.75 202 CYS A CA 1
ATOM 1644 C C . CYS A 1 202 ? 4.737 10.458 9.961 1.00 71.75 202 CYS A C 1
ATOM 1646 O O . CYS A 1 202 ? 5.416 10.030 9.022 1.00 71.75 202 CYS A O 1
ATOM 1648 N N . PHE A 1 203 ? 4.166 9.630 10.844 1.00 74.75 203 PHE A N 1
ATOM 1649 C CA . PHE A 1 203 ? 4.263 8.161 10.770 1.00 74.75 203 PHE A CA 1
ATOM 1650 C C . PHE A 1 203 ? 5.713 7.634 10.721 1.00 74.75 203 PHE A C 1
ATOM 1652 O O . PHE A 1 203 ? 5.986 6.576 10.146 1.00 74.75 203 PHE A O 1
ATOM 1659 N N . SER A 1 204 ? 6.665 8.391 11.277 1.00 70.00 204 SER A N 1
ATOM 1660 C CA . SER A 1 204 ? 8.097 8.063 11.218 1.00 70.00 204 SER A CA 1
ATOM 1661 C C . SER A 1 204 ? 8.690 7.680 12.574 1.00 70.00 204 SER A C 1
ATOM 1663 O O . SER A 1 204 ? 9.704 6.991 12.602 1.00 70.00 204 SER A O 1
ATOM 1665 N N . ASP A 1 205 ? 8.029 8.038 13.683 1.00 66.81 205 ASP A N 1
ATOM 1666 C CA . ASP A 1 205 ? 8.541 7.829 15.041 1.00 66.81 205 ASP A CA 1
ATOM 1667 C C . ASP A 1 205 ? 7.478 7.269 16.005 1.00 66.81 205 ASP A C 1
ATOM 1669 O O . ASP A 1 205 ? 6.283 7.575 15.912 1.00 66.81 205 ASP A O 1
ATOM 1673 N N . GLY A 1 206 ? 7.927 6.470 16.980 1.00 71.38 206 GLY A N 1
ATOM 1674 C CA . GLY A 1 206 ? 7.084 5.919 18.050 1.00 71.38 206 GLY A CA 1
ATOM 1675 C C . GLY A 1 206 ? 5.850 5.170 17.532 1.00 71.38 206 GLY A C 1
ATOM 1676 O O . GLY A 1 206 ? 5.918 4.471 16.523 1.00 71.38 206 GLY A O 1
ATOM 1677 N N . ASN A 1 207 ? 4.710 5.366 18.201 1.00 68.00 207 ASN A N 1
ATOM 1678 C CA . ASN A 1 207 ? 3.447 4.696 17.871 1.00 68.00 207 ASN A CA 1
ATOM 1679 C C . ASN A 1 207 ? 2.942 5.012 16.457 1.00 68.00 207 ASN A C 1
ATOM 1681 O O . ASN A 1 207 ? 2.290 4.187 15.829 1.00 68.00 207 ASN A O 1
ATOM 1685 N N . SER A 1 208 ? 3.263 6.189 15.919 1.00 74.81 208 SER A N 1
ATOM 1686 C CA . SER A 1 208 ? 2.847 6.542 14.561 1.00 74.81 208 SER A CA 1
ATOM 1687 C C . SER A 1 208 ? 3.541 5.676 13.504 1.00 74.81 208 SER A C 1
ATOM 1689 O O . SER A 1 208 ? 2.918 5.300 12.519 1.00 74.81 208 SER A O 1
ATOM 1691 N N . SER A 1 209 ? 4.800 5.287 13.730 1.00 76.62 209 SER A N 1
ATOM 1692 C CA . SER A 1 209 ? 5.510 4.345 12.857 1.00 76.62 209 SER A CA 1
ATOM 1693 C C . SER A 1 209 ? 4.882 2.946 12.922 1.00 76.62 209 SER A C 1
ATOM 1695 O O . SER A 1 209 ? 4.630 2.329 11.893 1.00 76.62 209 SER A O 1
ATOM 1697 N N . GLU A 1 210 ? 4.493 2.489 14.117 1.00 77.56 210 GLU A N 1
ATOM 1698 C CA . GLU A 1 210 ? 3.748 1.230 14.304 1.00 77.56 210 GLU A CA 1
ATOM 1699 C C . GLU A 1 210 ? 2.395 1.235 13.588 1.00 77.56 210 GLU A C 1
ATOM 1701 O O . GLU A 1 210 ? 1.963 0.216 13.054 1.00 77.56 210 GLU A O 1
ATOM 1706 N N . MET A 1 211 ? 1.719 2.385 13.552 1.00 81.31 211 MET A N 1
ATOM 1707 C CA . MET A 1 211 ? 0.481 2.539 12.792 1.00 81.31 211 MET A CA 1
ATOM 1708 C C . MET A 1 211 ? 0.706 2.493 11.291 1.00 81.31 211 MET A C 1
ATOM 1710 O O . MET A 1 211 ? -0.144 1.969 10.573 1.00 81.31 211 MET A O 1
ATOM 1714 N N . ASN A 1 212 ? 1.858 2.962 10.823 1.00 83.50 212 ASN A N 1
ATOM 1715 C CA . ASN A 1 212 ? 2.237 2.808 9.430 1.00 83.50 212 ASN A CA 1
ATOM 1716 C C . ASN A 1 212 ? 2.378 1.323 9.064 1.00 83.50 212 ASN A C 1
ATOM 1718 O O . ASN A 1 212 ? 1.746 0.857 8.122 1.00 83.50 212 ASN A O 1
ATOM 1722 N N . GLU A 1 213 ? 3.135 0.574 9.867 1.00 85.19 213 GLU A N 1
ATOM 1723 C CA . GLU A 1 213 ? 3.301 -0.880 9.734 1.00 85.19 213 GLU A CA 1
ATOM 1724 C C . GLU A 1 213 ? 1.962 -1.623 9.792 1.00 85.19 213 GLU A C 1
ATOM 1726 O O . GLU A 1 213 ? 1.667 -2.473 8.952 1.00 85.19 213 GLU A O 1
ATOM 1731 N N . ALA A 1 214 ? 1.107 -1.277 10.757 1.00 83.31 214 ALA A N 1
ATOM 1732 C CA . ALA A 1 214 ? -0.184 -1.929 10.935 1.00 83.31 214 ALA A CA 1
ATOM 1733 C C . ALA A 1 214 ? -1.132 -1.704 9.749 1.00 83.31 214 ALA A C 1
ATOM 1735 O O . ALA A 1 214 ? -1.824 -2.634 9.328 1.00 83.31 214 ALA A O 1
ATOM 1736 N N . LEU A 1 215 ? -1.178 -0.478 9.214 1.00 85.56 215 LEU A N 1
ATOM 1737 C CA . LEU A 1 215 ? -1.966 -0.159 8.024 1.00 85.56 215 LEU A CA 1
ATOM 1738 C C . LEU A 1 215 ? -1.421 -0.905 6.801 1.00 85.56 215 LEU A C 1
ATOM 1740 O O . LEU A 1 215 ? -2.206 -1.502 6.064 1.00 85.56 215 LEU A O 1
ATOM 1744 N N . SER A 1 216 ? -0.099 -0.943 6.623 1.00 87.75 216 SER A N 1
ATOM 1745 C CA . SER A 1 216 ? 0.551 -1.699 5.549 1.00 87.75 216 SER A CA 1
ATOM 1746 C C . SER A 1 216 ? 0.242 -3.194 5.608 1.00 87.75 216 SER A C 1
ATOM 1748 O O . SER A 1 216 ? -0.151 -3.782 4.599 1.00 87.75 216 SER A O 1
ATOM 1750 N N . GLU A 1 217 ? 0.313 -3.800 6.794 1.00 83.88 217 GLU A N 1
ATOM 1751 C CA . GLU A 1 217 ? -0.068 -5.199 7.010 1.00 83.88 217 GLU A CA 1
ATOM 1752 C C . GLU A 1 217 ? -1.557 -5.456 6.759 1.00 83.88 217 GLU A C 1
ATOM 1754 O O . GLU A 1 217 ? -1.916 -6.480 6.164 1.00 83.88 217 GLU A O 1
ATOM 1759 N N . PHE A 1 218 ? -2.432 -4.538 7.182 1.00 82.62 218 PHE A N 1
ATOM 1760 C CA . PHE A 1 218 ? -3.867 -4.636 6.926 1.00 82.62 218 PHE A CA 1
ATOM 1761 C C . PHE A 1 218 ? -4.169 -4.611 5.426 1.00 82.62 218 PHE A C 1
ATOM 1763 O O . PHE A 1 218 ? -4.817 -5.530 4.930 1.00 82.62 218 PHE A O 1
ATOM 1770 N N . PHE A 1 219 ? -3.691 -3.606 4.687 1.00 82.19 219 PHE A N 1
ATOM 1771 C CA . PHE A 1 219 ? -3.959 -3.506 3.250 1.00 82.19 219 PHE A CA 1
ATOM 1772 C C . PHE A 1 219 ? -3.335 -4.669 2.474 1.00 82.19 219 PHE A C 1
ATOM 1774 O O . PHE A 1 219 ? -3.995 -5.231 1.599 1.00 82.19 219 PHE A O 1
ATOM 1781 N N . ALA A 1 220 ? -2.122 -5.098 2.834 1.00 81.69 220 ALA A N 1
ATOM 1782 C CA . ALA A 1 220 ? -1.493 -6.275 2.242 1.00 81.69 220 ALA A CA 1
ATOM 1783 C C . ALA A 1 220 ? -2.320 -7.546 2.458 1.00 81.69 220 ALA A C 1
ATOM 1785 O O . ALA A 1 220 ? -2.575 -8.278 1.502 1.00 81.69 220 ALA A O 1
ATOM 1786 N N . SER A 1 221 ? -2.810 -7.772 3.678 1.00 77.44 221 SER A N 1
ATOM 1787 C CA . SER A 1 221 ? -3.630 -8.939 4.018 1.00 77.44 221 SER A CA 1
ATOM 1788 C C . SER A 1 221 ? -5.013 -8.897 3.366 1.00 77.44 221 SER A C 1
ATOM 1790 O O . SER A 1 221 ? -5.478 -9.913 2.849 1.00 77.44 221 SER A O 1
ATOM 1792 N N . SER A 1 222 ? -5.662 -7.731 3.363 1.00 73.31 222 SER A N 1
ATOM 1793 C CA . SER A 1 222 ? -7.010 -7.535 2.822 1.00 73.31 222 SER A CA 1
ATOM 1794 C C . SER A 1 222 ? -7.029 -7.646 1.300 1.00 73.31 222 SER A C 1
ATOM 1796 O O . SER A 1 222 ? -7.847 -8.381 0.759 1.00 73.31 222 SER A O 1
ATOM 1798 N N . ILE A 1 223 ? -6.083 -7.008 0.603 1.00 73.69 223 ILE A N 1
ATOM 1799 C CA . ILE A 1 223 ? -5.989 -7.065 -0.866 1.00 73.69 223 ILE A CA 1
ATOM 1800 C C . ILE A 1 223 ? -5.456 -8.427 -1.332 1.00 73.69 223 ILE A C 1
ATOM 1802 O O . ILE A 1 223 ? -5.862 -8.929 -2.379 1.00 73.69 223 ILE A O 1
ATOM 1806 N N . ALA A 1 224 ? -4.591 -9.081 -0.548 1.00 66.06 224 ALA A N 1
ATOM 1807 C CA . ALA A 1 224 ? -4.177 -10.458 -0.815 1.00 66.06 224 ALA A CA 1
ATOM 1808 C C . ALA A 1 224 ? -5.172 -11.523 -0.298 1.00 66.06 224 ALA A C 1
ATOM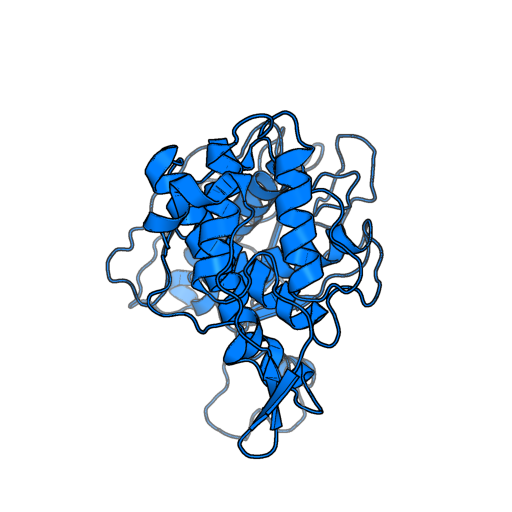 1810 O O . ALA A 1 224 ? -4.892 -12.713 -0.446 1.00 66.06 224 ALA A O 1
ATOM 1811 N N . PHE A 1 225 ? -6.312 -11.122 0.289 1.00 62.00 225 PHE A N 1
ATOM 1812 C CA . PHE A 1 225 ? -7.372 -11.980 0.850 1.00 62.00 225 PHE A CA 1
ATOM 1813 C C . PHE A 1 225 ? -6.889 -13.063 1.824 1.00 62.00 225 PHE A C 1
ATOM 1815 O O . PHE A 1 225 ? -7.415 -14.178 1.864 1.00 62.00 225 PHE A O 1
ATOM 1822 N N . LYS A 1 226 ? -5.897 -12.745 2.657 1.00 57.25 226 LYS A N 1
ATOM 1823 C CA . LYS A 1 226 ? -5.400 -13.662 3.683 1.00 57.25 226 LYS A CA 1
ATOM 1824 C C . LYS A 1 226 ? -5.810 -13.172 5.064 1.00 57.25 226 LYS A C 1
ATOM 1826 O O . LYS A 1 226 ? -5.210 -12.256 5.615 1.00 57.25 226 LYS A O 1
ATOM 1831 N N . LYS A 1 227 ? -6.799 -13.834 5.672 1.00 50.56 227 LYS A N 1
ATOM 1832 C CA . LYS A 1 227 ? -7.093 -13.634 7.096 1.00 50.56 227 LYS A CA 1
ATOM 1833 C C . LYS A 1 227 ? -5.895 -14.116 7.923 1.00 50.56 227 LYS A C 1
ATOM 1835 O O . LYS A 1 227 ? -5.507 -15.283 7.833 1.00 50.56 227 LYS A O 1
ATOM 1840 N N . LYS A 1 228 ? -5.303 -13.234 8.734 1.00 52.25 228 LYS A N 1
ATOM 1841 C CA . LYS A 1 228 ? -4.235 -13.615 9.670 1.00 52.25 228 LYS A CA 1
ATOM 1842 C C . LYS A 1 228 ? -4.841 -14.453 10.800 1.00 52.25 228 LYS A C 1
ATOM 1844 O O . LYS A 1 228 ? -5.714 -13.991 11.532 1.00 52.25 228 LYS A O 1
ATOM 1849 N N . ASN A 1 229 ? -4.380 -15.692 10.947 1.00 49.94 229 ASN A N 1
ATOM 1850 C CA . ASN A 1 229 ? -4.787 -16.564 12.045 1.00 49.94 229 ASN A CA 1
ATOM 1851 C C . ASN A 1 229 ? -3.943 -16.219 13.287 1.00 49.94 229 ASN A C 1
ATOM 1853 O O . ASN A 1 229 ? -2.738 -16.447 13.281 1.00 49.94 229 ASN A O 1
ATOM 1857 N N . ASN A 1 230 ? -4.585 -15.689 14.334 1.00 55.69 230 ASN A N 1
ATOM 1858 C CA . ASN A 1 230 ? -4.031 -15.329 15.658 1.00 55.69 230 ASN A CA 1
ATOM 1859 C C . ASN A 1 230 ? -3.140 -14.066 15.783 1.00 55.69 230 ASN A C 1
ATOM 1861 O O . ASN A 1 230 ? -1.982 -14.177 16.176 1.00 55.69 230 ASN A O 1
ATOM 1865 N N . PRO A 1 231 ? -3.663 -12.849 15.563 1.00 60.38 231 PRO A N 1
ATOM 1866 C CA . PRO A 1 231 ? -2.988 -11.623 15.998 1.00 60.38 231 PRO A CA 1
ATOM 1867 C C . PRO A 1 231 ? -3.115 -11.391 17.521 1.00 60.38 231 PRO A C 1
ATOM 1869 O O . PRO A 1 231 ? -4.018 -11.932 18.169 1.00 60.38 231 PRO A O 1
ATOM 1872 N N . THR A 1 232 ? -2.224 -10.565 18.068 1.00 60.84 232 THR A N 1
ATOM 1873 C CA . THR A 1 232 ? -2.138 -10.113 19.472 1.00 60.84 232 THR A CA 1
ATOM 1874 C C . THR A 1 232 ? -3.325 -9.221 19.894 1.00 60.84 232 THR A C 1
ATOM 1876 O O . THR A 1 232 ? -4.188 -8.881 19.071 1.00 60.84 232 THR A O 1
ATOM 1879 N N . LYS A 1 233 ? -3.422 -8.887 21.190 1.00 70.75 233 LYS A N 1
ATOM 1880 C CA . LYS A 1 233 ? -4.433 -7.995 21.800 1.00 70.75 233 LYS A CA 1
ATOM 1881 C C . LYS A 1 233 ? -3.812 -6.663 22.240 1.00 70.75 233 LYS A C 1
ATOM 1883 O O . LYS A 1 233 ? -2.612 -6.586 22.470 1.00 70.75 233 LYS A O 1
ATOM 1888 N N . PHE A 1 234 ? -4.637 -5.633 22.438 1.00 71.56 234 PHE A N 1
ATOM 1889 C CA . PHE A 1 234 ? -4.210 -4.293 22.864 1.00 71.56 234 PHE A CA 1
ATOM 1890 C C . PHE A 1 234 ? -3.401 -4.315 24.167 1.00 71.56 234 PHE A C 1
ATOM 1892 O O . PHE A 1 234 ? -2.365 -3.674 24.264 1.00 71.56 234 PHE A O 1
ATOM 1899 N N . GLY A 1 235 ? -3.813 -5.113 25.151 1.00 62.69 235 GLY A N 1
ATOM 1900 C CA . GLY A 1 235 ? -3.100 -5.242 26.423 1.00 62.69 235 GLY A CA 1
ATOM 1901 C C . GLY A 1 235 ? -1.839 -6.109 26.385 1.00 62.69 235 GLY A C 1
ATOM 1902 O O . GLY A 1 235 ? -1.150 -6.214 27.397 1.00 62.69 235 GLY A O 1
ATOM 1903 N N . ASP A 1 236 ? -1.518 -6.719 25.240 1.00 67.88 236 ASP A N 1
ATOM 1904 C CA . ASP A 1 236 ? -0.216 -7.365 25.040 1.00 67.88 236 ASP A CA 1
ATOM 1905 C C . ASP A 1 236 ? 0.882 -6.322 24.744 1.00 67.88 236 ASP A C 1
ATOM 1907 O O . ASP A 1 236 ? 2.070 -6.631 24.852 1.00 67.88 236 ASP A O 1
ATOM 1911 N N . LEU A 1 237 ? 0.501 -5.076 24.421 1.00 66.44 237 LEU A N 1
ATOM 1912 C CA . LEU A 1 237 ? 1.425 -3.957 24.263 1.00 66.44 237 LEU A CA 1
ATOM 1913 C C . LEU A 1 237 ? 2.112 -3.614 25.586 1.00 66.44 237 LEU A C 1
ATOM 1915 O O . LEU A 1 237 ? 1.482 -3.568 26.646 1.00 66.44 237 LEU A O 1
ATOM 1919 N N . TYR A 1 238 ? 3.395 -3.274 25.502 1.00 62.28 238 TYR A N 1
ATOM 1920 C CA . TYR A 1 238 ? 4.185 -2.784 26.622 1.00 62.28 238 TYR A CA 1
ATOM 1921 C C . TYR A 1 238 ? 5.027 -1.579 26.206 1.00 62.28 238 TYR A C 1
ATOM 1923 O O . TYR A 1 238 ? 5.533 -1.516 25.089 1.00 62.28 238 TYR A O 1
ATOM 1931 N N . THR A 1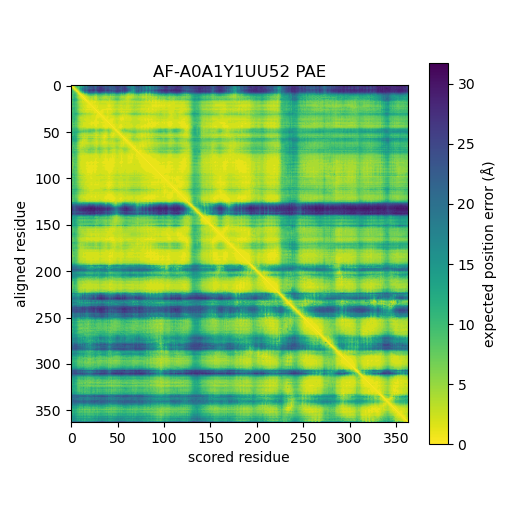 239 ? 5.205 -0.614 27.106 1.00 56.91 239 THR A N 1
ATOM 1932 C CA . THR A 1 239 ? 6.047 0.556 26.852 1.00 56.91 239 THR A CA 1
ATOM 1933 C C . THR A 1 239 ? 7.509 0.124 26.835 1.00 56.91 239 THR A C 1
ATOM 1935 O O . THR A 1 239 ? 8.028 -0.332 27.859 1.00 56.91 239 THR A O 1
ATOM 1938 N N . VAL A 1 240 ? 8.197 0.308 25.710 1.00 54.22 240 VAL A N 1
ATOM 1939 C CA . VAL A 1 240 ? 9.660 0.190 25.641 1.00 54.22 240 VAL A CA 1
ATOM 1940 C C . VAL A 1 240 ? 10.311 1.557 25.443 1.00 54.22 240 VAL A C 1
ATOM 1942 O O . VAL A 1 240 ? 9.737 2.412 24.775 1.00 54.22 240 VAL A O 1
ATOM 1945 N N . PRO A 1 241 ? 11.526 1.783 25.976 1.00 50.03 241 PRO A N 1
ATOM 1946 C CA . PRO A 1 241 ? 12.253 3.035 25.761 1.00 50.03 241 PRO A CA 1
ATOM 1947 C C . PRO A 1 241 ? 12.655 3.297 24.298 1.00 50.03 241 PRO A C 1
ATOM 1949 O O . PRO A 1 241 ? 12.949 4.436 23.955 1.00 50.03 241 PRO A O 1
ATOM 1952 N N . ASP A 1 242 ? 12.703 2.263 23.448 1.00 51.97 242 ASP A N 1
ATOM 1953 C CA . ASP A 1 242 ? 13.122 2.351 22.041 1.00 51.97 242 ASP A CA 1
ATOM 1954 C C . ASP A 1 242 ? 12.158 1.553 21.147 1.00 51.97 242 ASP A C 1
ATOM 1956 O O . ASP A 1 242 ? 12.412 0.408 20.769 1.00 51.97 242 ASP A O 1
ATOM 1960 N N . ILE A 1 243 ? 11.006 2.166 20.875 1.00 51.91 243 ILE A N 1
ATOM 1961 C CA . ILE A 1 243 ? 9.898 1.600 20.088 1.00 51.91 243 ILE A CA 1
ATOM 1962 C C . ILE A 1 243 ? 10.278 1.421 18.606 1.00 51.91 243 ILE A C 1
ATOM 1964 O O . ILE A 1 243 ? 9.830 0.484 17.948 1.00 51.91 243 ILE A O 1
ATOM 1968 N N . SER A 1 244 ? 11.188 2.258 18.094 1.00 48.94 244 SER A N 1
ATOM 1969 C CA . SER A 1 244 ? 11.596 2.284 16.679 1.00 48.94 244 SER A CA 1
ATOM 1970 C C . SER A 1 244 ? 12.140 0.947 16.153 1.00 48.94 244 SER A C 1
ATOM 1972 O O . SER A 1 244 ? 12.023 0.648 14.968 1.00 48.94 244 SER A O 1
ATOM 1974 N N . LYS A 1 245 ? 12.698 0.106 17.035 1.00 47.53 245 LYS A N 1
ATOM 1975 C CA . LYS A 1 245 ? 13.261 -1.209 16.683 1.00 47.53 245 LYS A CA 1
ATOM 1976 C C . LYS A 1 245 ? 12.236 -2.336 16.577 1.00 47.53 245 LYS A C 1
ATOM 1978 O O . LYS A 1 245 ? 12.600 -3.435 16.165 1.00 47.53 245 LYS A O 1
ATOM 1983 N N . TYR A 1 246 ? 10.985 -2.086 16.954 1.00 53.69 246 TYR A N 1
ATOM 1984 C CA . TYR A 1 246 ? 9.957 -3.116 17.109 1.00 53.69 246 TYR A CA 1
ATOM 1985 C C . TYR A 1 246 ? 8.640 -2.766 16.407 1.00 53.69 246 TYR A C 1
ATOM 1987 O O . TYR A 1 246 ? 7.633 -3.421 16.668 1.00 53.69 246 TYR A O 1
ATOM 1995 N N . ALA A 1 247 ? 8.646 -1.779 15.502 1.00 52.06 247 ALA A N 1
ATOM 1996 C CA . ALA A 1 247 ? 7.434 -1.262 14.866 1.00 52.06 247 ALA A CA 1
ATOM 1997 C C . ALA A 1 247 ? 6.559 -2.366 14.229 1.00 52.06 247 ALA A C 1
ATOM 1999 O O . ALA A 1 247 ? 5.344 -2.393 14.425 1.00 52.06 247 ALA A O 1
ATOM 2000 N N . HIS A 1 248 ? 7.198 -3.353 13.587 1.00 58.56 248 HIS A N 1
ATOM 2001 C CA . HIS A 1 248 ? 6.537 -4.527 13.008 1.00 58.56 248 HIS A CA 1
ATOM 2002 C C . HIS A 1 248 ? 5.785 -5.406 14.029 1.00 58.56 248 HIS A C 1
ATOM 2004 O O . HIS A 1 248 ? 4.793 -6.030 13.673 1.00 58.56 248 HIS A O 1
ATOM 2010 N N . ALA A 1 249 ? 6.247 -5.497 15.283 1.00 57.75 249 ALA A N 1
ATOM 2011 C CA . ALA A 1 249 ? 5.686 -6.405 16.293 1.00 57.75 249 ALA A CA 1
ATOM 2012 C C . ALA A 1 249 ? 4.508 -5.788 17.064 1.00 57.75 249 ALA A C 1
ATOM 2014 O O . ALA A 1 249 ? 3.580 -6.493 17.461 1.00 57.75 249 ALA A O 1
ATOM 2015 N N . PHE A 1 250 ? 4.530 -4.471 17.275 1.00 61.78 250 PHE A N 1
ATOM 2016 C CA . PHE A 1 250 ? 3.514 -3.775 18.065 1.00 61.78 250 PHE A CA 1
ATOM 2017 C C . PHE A 1 250 ? 2.300 -3.340 17.233 1.00 61.78 250 PHE A C 1
ATOM 2019 O O . PHE A 1 250 ? 1.184 -3.350 17.744 1.00 61.78 250 PHE A O 1
ATOM 2026 N N . GLY A 1 251 ? 2.461 -3.081 15.929 1.00 67.44 251 GLY A N 1
ATOM 2027 C CA . GLY A 1 251 ? 1.335 -2.809 15.024 1.00 67.44 251 GLY A CA 1
ATOM 2028 C C . GLY A 1 251 ? 0.410 -4.013 14.767 1.00 67.44 251 GLY A C 1
ATOM 2029 O O . GLY A 1 251 ? -0.723 -3.844 14.308 1.00 67.44 251 GLY A O 1
ATOM 2030 N N . GLU A 1 252 ? 0.842 -5.240 15.089 1.00 70.88 252 GLU A N 1
ATOM 2031 C CA . GLU A 1 252 ? 0.119 -6.467 14.726 1.00 70.88 252 GLU A CA 1
ATOM 2032 C C . GLU A 1 252 ? -1.280 -6.581 15.339 1.00 70.88 252 GLU A C 1
ATOM 2034 O O . GLU A 1 252 ? -2.194 -7.084 14.677 1.00 70.88 252 GLU A O 1
ATOM 2039 N N . PHE A 1 253 ? -1.478 -6.133 16.586 1.00 74.38 253 PHE A N 1
ATOM 2040 C CA . PHE A 1 253 ? -2.802 -6.213 17.212 1.00 74.38 253 PHE A CA 1
ATOM 2041 C C . PHE A 1 253 ? -3.781 -5.269 16.504 1.00 74.38 253 PHE A C 1
ATOM 2043 O O . PHE A 1 253 ? -4.947 -5.623 16.338 1.00 74.38 253 PHE A O 1
ATOM 2050 N N . PHE A 1 254 ? -3.315 -4.088 16.073 1.00 80.19 254 PHE A N 1
ATOM 2051 C CA . PHE A 1 254 ? -4.144 -3.094 15.398 1.00 80.19 254 PHE A CA 1
ATOM 2052 C C . PHE A 1 254 ? -4.502 -3.566 13.993 1.00 80.19 254 PHE A C 1
ATOM 2054 O O . PHE A 1 254 ? -5.678 -3.556 13.632 1.00 80.19 254 PHE A O 1
ATOM 2061 N N . ALA A 1 255 ? -3.523 -4.081 13.241 1.00 80.50 255 ALA A N 1
ATOM 2062 C CA . ALA A 1 255 ? -3.774 -4.733 11.957 1.00 80.50 255 ALA A CA 1
ATOM 2063 C C . ALA A 1 255 ? -4.782 -5.883 12.109 1.00 80.50 255 ALA A C 1
ATOM 2065 O O . ALA A 1 255 ? -5.703 -6.027 11.305 1.00 80.50 255 ALA A O 1
ATOM 2066 N N . GLY A 1 256 ? -4.657 -6.671 13.182 1.00 76.00 256 GLY A N 1
ATOM 2067 C CA . GLY A 1 256 ? -5.614 -7.715 13.535 1.00 76.00 256 GLY A CA 1
ATOM 2068 C C . GLY A 1 256 ? -7.009 -7.181 13.862 1.00 76.00 256 GLY A C 1
ATOM 2069 O O . GLY A 1 256 ? -7.997 -7.780 13.448 1.00 76.00 256 GLY A O 1
ATOM 2070 N N . ALA A 1 257 ? -7.105 -6.070 14.591 1.00 81.31 257 ALA A N 1
ATOM 2071 C CA . ALA A 1 257 ? -8.373 -5.479 15.022 1.00 81.31 257 ALA A CA 1
ATOM 2072 C C . ALA A 1 257 ? -9.132 -4.916 13.822 1.00 81.31 257 ALA A C 1
ATOM 2074 O O . ALA A 1 257 ? -10.325 -5.168 13.655 1.00 81.31 257 ALA A O 1
ATOM 2075 N N . LEU A 1 258 ? -8.399 -4.225 12.949 1.00 81.94 258 LEU A N 1
ATOM 2076 C CA . LEU A 1 258 ? -8.914 -3.699 11.698 1.00 81.94 258 LEU A CA 1
ATOM 2077 C C . LEU A 1 258 ? -9.306 -4.830 10.739 1.00 81.94 258 LEU A C 1
ATOM 2079 O O . LEU A 1 258 ? -10.370 -4.768 10.132 1.00 81.94 258 LEU A O 1
ATOM 2083 N N . SER A 1 259 ? -8.515 -5.906 10.671 1.00 80.75 259 SER A N 1
ATOM 2084 C CA . SER A 1 259 ? -8.868 -7.108 9.902 1.00 80.75 259 SER A CA 1
ATOM 2085 C C . SER A 1 259 ? -10.144 -7.769 10.428 1.00 80.75 259 SER A C 1
ATOM 2087 O O . SER A 1 259 ? -11.008 -8.133 9.638 1.00 80.75 259 SER A O 1
ATOM 2089 N N . ASP A 1 260 ? -10.299 -7.919 11.746 1.00 82.06 260 ASP A N 1
ATOM 2090 C CA . ASP A 1 260 ? -11.512 -8.499 12.330 1.00 82.06 260 ASP A CA 1
ATOM 2091 C C . ASP A 1 260 ? -12.740 -7.634 12.050 1.00 82.06 260 ASP A C 1
ATOM 2093 O O . ASP A 1 260 ? -13.781 -8.174 11.684 1.00 82.06 260 ASP A O 1
ATOM 2097 N N . ALA A 1 261 ? -12.617 -6.309 12.185 1.00 81.69 261 ALA A N 1
ATOM 2098 C CA . ALA A 1 261 ? -13.673 -5.364 11.830 1.00 81.69 261 ALA A CA 1
ATOM 2099 C C . ALA A 1 261 ? -14.065 -5.504 10.353 1.00 81.69 261 ALA A C 1
ATOM 2101 O O . ALA A 1 261 ? -15.239 -5.662 10.024 1.00 81.69 261 ALA A O 1
ATOM 2102 N N . PHE A 1 262 ? -13.070 -5.507 9.472 1.00 79.38 262 PHE A N 1
ATOM 2103 C CA . PHE A 1 262 ? -13.249 -5.589 8.032 1.00 79.38 262 PHE A CA 1
ATOM 2104 C C . PHE A 1 262 ? -13.880 -6.907 7.579 1.00 79.38 262 PHE A C 1
ATOM 2106 O O . PHE A 1 262 ? -14.895 -6.898 6.890 1.00 79.38 262 PHE A O 1
ATOM 2113 N N . PHE A 1 263 ? -13.338 -8.053 7.997 1.00 79.00 263 PHE A N 1
ATOM 2114 C CA . PHE A 1 263 ? -13.901 -9.349 7.615 1.00 79.00 263 PHE A CA 1
ATOM 2115 C C . PHE A 1 263 ? -15.284 -9.569 8.225 1.00 79.00 263 PHE A C 1
ATOM 2117 O O . PHE A 1 263 ? -16.131 -10.174 7.577 1.00 79.00 263 PHE A O 1
ATOM 2124 N N . LEU A 1 264 ? -15.550 -9.028 9.419 1.00 80.94 264 LEU A N 1
ATOM 2125 C CA . LEU A 1 264 ? -16.893 -9.042 9.988 1.00 80.94 264 LEU A CA 1
ATOM 2126 C C . LEU A 1 264 ? -17.866 -8.235 9.118 1.00 80.94 264 LEU A C 1
ATOM 2128 O O . LEU A 1 264 ? -18.945 -8.727 8.810 1.00 80.94 264 LEU A O 1
ATOM 2132 N N . VAL A 1 265 ? -17.485 -7.038 8.664 1.00 79.31 265 VAL A N 1
ATOM 2133 C CA . VAL A 1 265 ? -18.270 -6.281 7.674 1.00 79.31 265 VAL A CA 1
ATOM 2134 C C . VAL A 1 265 ? -18.481 -7.120 6.409 1.00 79.31 265 VAL A C 1
ATOM 2136 O O . VAL A 1 265 ? -19.612 -7.256 5.946 1.00 79.31 265 VAL A O 1
ATOM 2139 N N . CYS A 1 266 ? -17.439 -7.757 5.882 1.00 76.19 266 CYS A N 1
ATOM 2140 C CA . CYS A 1 266 ? -17.545 -8.549 4.660 1.00 76.19 266 CYS A CA 1
ATOM 2141 C C . CYS A 1 266 ? -18.426 -9.792 4.782 1.00 76.19 266 CYS A C 1
ATOM 2143 O O . CYS A 1 266 ? -19.122 -10.120 3.821 1.00 76.19 266 CYS A O 1
ATOM 2145 N N . ASP A 1 267 ? -18.471 -10.436 5.947 1.00 79.38 267 ASP A N 1
ATOM 2146 C CA . ASP A 1 267 ? -19.380 -11.555 6.205 1.00 79.38 267 ASP A CA 1
ATOM 2147 C C . ASP A 1 267 ? -20.856 -11.124 6.090 1.00 79.38 267 ASP A C 1
ATOM 2149 O O . ASP A 1 267 ? -21.695 -11.883 5.595 1.00 79.38 267 ASP A O 1
ATOM 2153 N N . TYR A 1 268 ? -21.179 -9.891 6.497 1.00 77.25 268 TYR A N 1
ATOM 2154 C CA . TYR A 1 268 ? -22.546 -9.360 6.466 1.00 77.25 268 TYR A CA 1
ATOM 2155 C C . TYR A 1 268 ? -22.921 -8.694 5.138 1.00 77.25 268 TYR A C 1
ATOM 2157 O O . TYR A 1 268 ? -24.024 -8.919 4.635 1.00 77.25 268 TYR A O 1
ATOM 2165 N N . TYR A 1 269 ? -22.019 -7.902 4.558 1.00 75.31 269 TYR A N 1
ATOM 2166 C CA . TYR A 1 269 ? -22.288 -7.107 3.354 1.00 75.31 269 TYR A CA 1
ATOM 2167 C C . TYR A 1 269 ? -21.805 -7.769 2.056 1.00 75.31 269 TYR A C 1
ATOM 2169 O O . TYR A 1 269 ? -22.141 -7.286 0.979 1.00 75.31 269 TYR A O 1
ATOM 2177 N N . ARG A 1 270 ? -21.116 -8.919 2.147 1.00 74.19 270 ARG A N 1
ATOM 2178 C CA . ARG A 1 270 ? -20.578 -9.708 1.022 1.00 74.19 270 ARG A CA 1
ATOM 2179 C C . ARG A 1 270 ? -19.615 -8.910 0.144 1.00 74.19 270 ARG A C 1
ATOM 2181 O O . ARG A 1 270 ? -19.909 -8.677 -1.026 1.00 74.19 270 ARG A O 1
ATOM 2188 N N . CYS A 1 271 ? -18.472 -8.543 0.719 1.00 70.12 271 CYS A N 1
ATOM 2189 C CA . CYS A 1 271 ? -17.460 -7.773 0.002 1.00 70.12 271 CYS A CA 1
ATOM 2190 C C . CYS A 1 271 ? -16.976 -8.460 -1.283 1.00 70.12 271 CYS A C 1
ATOM 2192 O O . CYS A 1 271 ? -16.922 -9.696 -1.351 1.00 70.12 271 CYS A O 1
ATOM 2194 N N . ASP A 1 272 ? -16.570 -7.671 -2.278 1.00 63.66 272 ASP A N 1
ATOM 2195 C CA . ASP A 1 272 ? -16.004 -8.207 -3.512 1.00 63.66 272 ASP A CA 1
ATOM 2196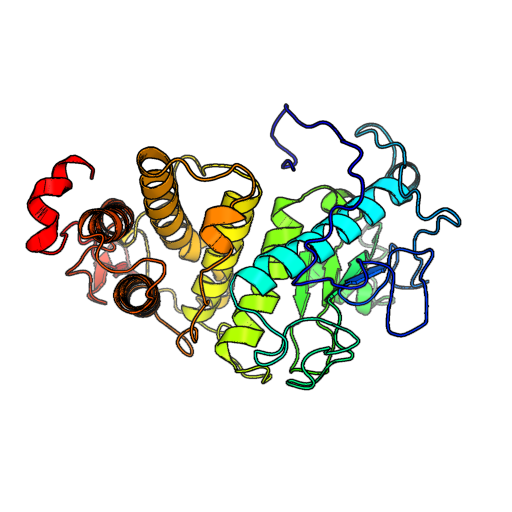 C C . ASP A 1 272 ? -14.563 -8.753 -3.320 1.00 63.66 272 ASP A C 1
ATOM 2198 O O . ASP A 1 272 ? -13.817 -8.239 -2.489 1.00 63.66 272 ASP A O 1
ATOM 2202 N N . PRO A 1 273 ? -14.119 -9.775 -4.088 1.00 55.91 273 PRO A N 1
ATOM 2203 C CA . PRO A 1 273 ? -12.802 -10.423 -3.942 1.00 55.91 273 PRO A CA 1
ATOM 2204 C C . PRO A 1 273 ? -11.561 -9.595 -4.321 1.00 55.91 273 PRO A C 1
ATOM 2206 O O . PRO A 1 273 ? -10.465 -10.142 -4.352 1.00 55.91 273 PRO A O 1
ATOM 2209 N N . ASN A 1 274 ? -11.712 -8.333 -4.694 1.00 52.00 274 ASN A N 1
ATOM 2210 C CA . ASN A 1 274 ? -10.665 -7.340 -4.944 1.00 52.00 274 ASN A CA 1
ATOM 2211 C C . ASN A 1 274 ? -10.985 -6.005 -4.250 1.00 52.00 274 ASN A C 1
ATOM 2213 O O . ASN A 1 274 ? -10.257 -5.030 -4.440 1.00 52.00 274 ASN A O 1
ATOM 2217 N N . MET A 1 275 ? -12.063 -5.969 -3.463 1.00 60.28 275 MET A N 1
ATOM 2218 C CA . MET A 1 275 ? -12.521 -4.830 -2.681 1.00 60.28 275 MET A CA 1
ATOM 2219 C C . MET A 1 275 ? -12.816 -3.554 -3.483 1.00 60.28 275 MET A C 1
ATOM 2221 O O . MET A 1 275 ? -12.857 -2.465 -2.917 1.00 60.28 275 MET A O 1
ATOM 2225 N N . LEU A 1 276 ? -12.996 -3.647 -4.802 1.00 57.47 276 LEU A N 1
ATOM 2226 C CA . LEU A 1 276 ? -13.203 -2.488 -5.673 1.00 57.47 276 LEU A CA 1
ATOM 2227 C C . LEU A 1 276 ? -14.535 -1.794 -5.390 1.00 57.47 276 LEU A C 1
ATOM 2229 O O . LEU A 1 276 ? -14.626 -0.575 -5.517 1.00 57.47 276 LEU A O 1
ATOM 2233 N N . GLN A 1 277 ? -15.565 -2.549 -5.011 1.00 60.16 277 GLN A N 1
ATOM 2234 C CA . GLN A 1 277 ? -16.872 -2.006 -4.662 1.00 60.16 277 GLN A CA 1
ATOM 2235 C C . GLN A 1 277 ? -16.856 -1.297 -3.301 1.00 60.16 277 GLN A C 1
ATOM 2237 O O . GLN A 1 277 ? -17.501 -0.261 -3.139 1.00 60.16 277 GLN A O 1
ATOM 2242 N N . GLU A 1 278 ? -16.121 -1.835 -2.333 1.00 58.75 278 GLU A N 1
ATOM 2243 C CA . GLU A 1 278 ? -16.086 -1.332 -0.958 1.00 58.75 278 GLU A CA 1
ATOM 2244 C C . GLU A 1 278 ? -15.131 -0.153 -0.820 1.00 58.75 278 GLU A C 1
ATOM 2246 O O . GLU A 1 278 ? -15.444 0.823 -0.146 1.00 58.75 278 GLU A O 1
ATOM 2251 N N . PHE A 1 279 ? -13.985 -0.225 -1.494 1.00 56.09 279 PHE A N 1
ATOM 2252 C CA . PHE A 1 279 ? -12.975 0.826 -1.517 1.00 56.09 279 PHE A CA 1
ATOM 2253 C C . PHE A 1 279 ? -13.236 1.885 -2.591 1.00 56.09 279 PHE A C 1
ATOM 2255 O O . PHE A 1 279 ? -12.722 2.990 -2.484 1.00 56.09 279 PHE A O 1
ATOM 2262 N N . GLY A 1 280 ? -14.078 1.591 -3.588 1.00 47.41 280 GLY A N 1
ATOM 2263 C CA . GLY A 1 280 ? -14.376 2.455 -4.739 1.00 47.41 280 GLY A CA 1
ATOM 2264 C C . GLY A 1 280 ? -14.936 3.841 -4.418 1.00 47.41 280 GLY A C 1
ATOM 2265 O O . GLY A 1 280 ? -14.992 4.702 -5.290 1.00 47.41 280 GLY A O 1
ATOM 2266 N N . ASN A 1 281 ? -15.397 4.019 -3.184 1.00 48.25 281 ASN A N 1
ATOM 2267 C CA . ASN A 1 281 ? -16.136 5.175 -2.707 1.00 48.25 281 ASN A CA 1
ATOM 2268 C C . ASN A 1 281 ? -15.692 5.590 -1.289 1.00 48.25 281 ASN A C 1
ATOM 2270 O O . ASN A 1 281 ? -16.344 6.416 -0.659 1.00 48.25 281 ASN A O 1
ATOM 2274 N N . MET A 1 282 ? -14.623 5.007 -0.741 1.00 50.28 282 MET A N 1
ATOM 2275 C CA . MET A 1 282 ? -14.057 5.551 0.492 1.00 50.28 282 MET A CA 1
ATOM 2276 C C . MET A 1 282 ? -13.215 6.755 0.099 1.00 50.28 282 MET A C 1
ATOM 2278 O O . MET A 1 282 ? -12.255 6.614 -0.649 1.00 50.28 282 MET A O 1
ATOM 2282 N N . GLU A 1 283 ? -13.555 7.938 0.596 1.00 52.53 283 GLU A N 1
ATOM 2283 C CA . GLU A 1 283 ? -12.561 9.002 0.644 1.00 52.53 283 GLU A CA 1
ATOM 2284 C C . GLU A 1 283 ? -11.706 8.711 1.869 1.00 52.53 283 GLU A C 1
ATOM 2286 O O . GLU A 1 283 ? -12.173 8.784 3.000 1.00 52.53 283 GLU A O 1
ATOM 2291 N N . LEU A 1 284 ? -10.459 8.307 1.663 1.00 57.06 284 LEU A N 1
ATOM 2292 C CA . LEU A 1 284 ? -9.506 8.156 2.751 1.00 57.06 284 LEU A CA 1
ATOM 2293 C C . LEU A 1 284 ? -9.191 9.594 3.198 1.00 57.06 284 LEU A C 1
ATOM 2295 O O . LEU A 1 284 ? -8.422 10.330 2.579 1.00 57.06 284 LEU A O 1
ATOM 2299 N N . TYR A 1 285 ? -9.960 10.048 4.189 1.00 59.00 285 TYR A N 1
ATOM 2300 C CA . TYR A 1 285 ? -9.867 11.385 4.755 1.00 59.00 285 TYR A CA 1
ATOM 2301 C C . TYR A 1 285 ? -8.550 11.538 5.526 1.00 59.00 285 TYR A C 1
ATOM 2303 O O . TYR A 1 285 ? -7.814 10.568 5.723 1.00 59.00 285 TYR A O 1
ATOM 2311 N N . GLU A 1 286 ? -8.211 12.774 5.900 1.00 65.25 286 GLU A N 1
ATOM 2312 C CA . GLU A 1 286 ? -6.901 13.128 6.460 1.00 65.25 286 GLU A CA 1
ATOM 2313 C C . GLU A 1 286 ? -6.486 12.146 7.569 1.00 65.25 286 GLU A C 1
ATOM 2315 O O . GLU A 1 286 ? -7.154 12.046 8.600 1.00 65.25 286 GLU A O 1
ATOM 2320 N N . LEU A 1 287 ? -5.382 11.416 7.368 1.00 71.81 287 LEU A N 1
ATOM 2321 C CA . LEU A 1 287 ? -4.833 10.612 8.451 1.00 71.81 287 LEU A CA 1
ATOM 2322 C C . LEU A 1 287 ? -4.342 11.569 9.547 1.00 71.81 287 LEU A C 1
ATOM 2324 O O . LEU A 1 287 ? -3.649 12.542 9.228 1.00 71.81 287 LEU A O 1
ATOM 2328 N N . PRO A 1 288 ? -4.669 11.314 10.826 1.00 72.88 288 PRO A N 1
ATOM 2329 C CA . PRO A 1 288 ? -4.200 12.156 11.919 1.00 72.88 288 PRO A CA 1
ATOM 2330 C C . PRO A 1 288 ? -2.668 12.245 11.924 1.00 72.88 288 PRO A C 1
ATOM 2332 O O . PRO A 1 288 ? -1.982 11.275 11.605 1.00 72.88 288 PRO A O 1
ATOM 2335 N N . TYR A 1 289 ? -2.122 13.405 12.299 1.00 77.88 289 TYR A N 1
ATOM 2336 C CA . TYR A 1 289 ? -0.674 13.600 12.378 1.00 77.88 289 TYR A CA 1
ATOM 2337 C C . TYR A 1 289 ? -0.108 12.909 13.626 1.00 77.88 289 TYR A C 1
ATOM 2339 O O . TYR A 1 289 ? -0.465 13.269 14.746 1.00 77.88 289 TYR A O 1
ATOM 2347 N N . ASN A 1 290 ? 0.794 11.943 13.438 1.00 79.69 290 ASN A N 1
ATOM 2348 C CA . ASN A 1 290 ? 1.408 11.130 14.497 1.00 79.69 290 ASN A CA 1
ATOM 2349 C C . ASN A 1 290 ? 0.414 10.551 15.529 1.00 79.69 290 ASN A C 1
ATOM 2351 O O . ASN A 1 290 ? 0.524 10.851 16.723 1.00 79.69 290 ASN A O 1
ATOM 2355 N N . PRO A 1 291 ? -0.540 9.710 15.092 1.00 79.06 291 PRO A N 1
ATOM 2356 C CA . PRO A 1 291 ? -1.594 9.215 15.962 1.00 79.06 291 PRO A CA 1
ATOM 2357 C C . PRO A 1 291 ? -1.105 8.135 16.922 1.00 79.06 291 PRO A C 1
ATOM 2359 O O . PRO A 1 291 ? -0.219 7.336 16.603 1.00 79.06 291 PRO A O 1
ATOM 2362 N N . TYR A 1 292 ? -1.762 8.056 18.077 1.00 82.06 292 TYR A N 1
ATOM 2363 C CA . TYR A 1 292 ? -1.800 6.846 18.888 1.00 82.06 292 TYR A CA 1
ATOM 2364 C C . TYR A 1 292 ? -2.869 5.881 18.349 1.00 82.06 292 TYR A C 1
ATOM 2366 O O . TYR A 1 292 ? -3.753 6.249 17.576 1.00 82.06 292 TYR A O 1
ATOM 2374 N N . TYR A 1 293 ? -2.836 4.637 18.826 1.00 83.44 293 TYR A N 1
ATOM 2375 C CA . TYR A 1 293 ? -3.788 3.580 18.470 1.00 83.44 293 TYR A CA 1
ATOM 2376 C C . TYR A 1 293 ? -5.265 3.993 18.577 1.00 83.44 293 TYR A C 1
ATOM 2378 O O . TYR A 1 293 ? -6.077 3.680 17.707 1.00 83.44 293 TYR A O 1
ATOM 2386 N N . ILE A 1 294 ? -5.615 4.707 19.650 1.00 87.12 294 ILE A N 1
ATOM 2387 C CA . ILE A 1 294 ? -6.982 5.176 19.907 1.00 87.12 294 ILE A CA 1
ATOM 2388 C C . ILE A 1 294 ? -7.373 6.296 18.939 1.00 87.12 294 ILE A C 1
ATOM 2390 O O . ILE A 1 294 ? -8.515 6.318 18.482 1.00 87.12 294 ILE A O 1
ATOM 2394 N N . ASP A 1 295 ? -6.437 7.184 18.597 1.00 84.81 295 ASP A N 1
ATOM 2395 C CA . ASP A 1 295 ? -6.684 8.289 17.668 1.00 84.81 295 ASP A CA 1
ATOM 2396 C C . ASP A 1 295 ? -7.023 7.744 16.280 1.00 84.81 295 ASP A C 1
ATOM 2398 O O . ASP A 1 295 ? -8.021 8.146 15.686 1.00 84.81 295 ASP A O 1
ATOM 2402 N N . LEU A 1 296 ? -6.254 6.759 15.798 1.00 84.00 296 LEU A N 1
ATOM 2403 C CA . LEU A 1 296 ? -6.501 6.148 14.493 1.00 84.00 296 LEU A CA 1
ATOM 2404 C C . LEU A 1 296 ? -7.807 5.341 14.467 1.00 84.00 296 LEU A C 1
ATOM 2406 O O . LEU A 1 296 ? -8.564 5.442 13.504 1.00 84.00 296 LEU A O 1
ATOM 2410 N N . ARG A 1 297 ? -8.125 4.588 15.532 1.00 88.56 297 ARG A N 1
ATOM 2411 C CA . ARG A 1 297 ? -9.435 3.925 15.663 1.00 88.56 297 ARG A CA 1
ATOM 2412 C C . ARG A 1 297 ? -10.576 4.939 15.580 1.00 88.56 297 ARG A C 1
ATOM 2414 O O . ARG A 1 297 ? -11.536 4.715 14.848 1.00 88.56 297 ARG A O 1
ATOM 2421 N N . ASN A 1 298 ? -10.493 6.016 16.360 1.00 87.56 298 ASN A N 1
ATOM 2422 C CA . ASN A 1 298 ? -11.541 7.030 16.400 1.00 87.56 298 ASN A CA 1
ATOM 2423 C C . ASN A 1 298 ? -11.700 7.703 15.035 1.00 87.56 298 ASN A C 1
ATOM 2425 O O . ASN A 1 298 ? -12.831 7.837 14.591 1.00 87.56 298 ASN A O 1
ATOM 2429 N N . ALA A 1 299 ? -10.599 8.017 14.345 1.00 82.75 299 ALA A N 1
ATOM 2430 C CA . ALA A 1 299 ? -10.632 8.571 12.993 1.00 82.75 299 ALA A CA 1
ATOM 2431 C C . ALA A 1 299 ? -11.336 7.635 11.992 1.00 82.75 299 ALA A C 1
ATOM 2433 O O . ALA A 1 299 ? -12.173 8.085 11.219 1.00 82.75 299 ALA A O 1
ATOM 2434 N N . ILE A 1 300 ? -11.069 6.322 12.042 1.00 82.25 300 ILE A N 1
ATOM 2435 C CA . ILE A 1 300 ? -11.744 5.329 11.181 1.00 82.25 300 ILE A CA 1
ATOM 2436 C C . ILE A 1 300 ? -13.257 5.293 11.444 1.00 82.25 300 ILE A C 1
ATOM 2438 O O . ILE A 1 300 ? -14.058 5.199 10.514 1.00 82.25 300 ILE A O 1
ATOM 2442 N N . ILE A 1 301 ? -13.662 5.343 12.714 1.00 82.44 301 ILE A N 1
ATOM 2443 C CA . ILE A 1 301 ? -15.078 5.294 13.099 1.00 82.44 301 ILE A CA 1
ATOM 2444 C C . ILE A 1 301 ? -15.782 6.608 12.749 1.00 82.44 301 ILE A C 1
ATOM 2446 O O . ILE A 1 301 ? -16.898 6.571 12.240 1.00 82.44 301 ILE A O 1
ATOM 2450 N N . GLU A 1 302 ? -15.131 7.747 12.979 1.00 80.94 302 GLU A N 1
ATOM 2451 C CA . GLU A 1 302 ? -15.628 9.073 12.610 1.00 80.94 302 GLU A CA 1
ATOM 2452 C C . GLU A 1 302 ? -15.806 9.200 11.091 1.00 80.94 302 GLU A C 1
ATOM 2454 O O . GLU A 1 302 ? -16.816 9.729 10.629 1.00 80.94 302 GLU A O 1
ATOM 2459 N N . GLU A 1 303 ? -14.889 8.639 10.301 1.00 75.88 303 GLU A N 1
ATOM 2460 C CA . GLU A 1 303 ? -15.025 8.595 8.843 1.00 75.88 303 GLU A CA 1
ATOM 2461 C C . GLU A 1 303 ? -16.262 7.792 8.419 1.00 75.88 303 GLU A C 1
ATOM 2463 O O . GLU A 1 303 ? -17.082 8.258 7.626 1.00 75.88 303 GLU A O 1
ATOM 2468 N N . ALA A 1 304 ? -16.469 6.618 9.023 1.00 74.25 304 ALA A N 1
ATOM 2469 C CA . ALA A 1 304 ? -17.678 5.828 8.802 1.00 74.25 304 ALA A CA 1
ATOM 2470 C C . ALA A 1 304 ? -18.970 6.553 9.240 1.00 74.25 304 ALA A C 1
ATOM 2472 O O . ALA A 1 304 ? -20.056 6.227 8.758 1.00 74.25 304 ALA A O 1
ATOM 2473 N N . GLU A 1 305 ? -18.884 7.522 10.156 1.00 73.44 305 GLU A N 1
ATOM 2474 C CA . GLU A 1 305 ? -20.020 8.342 10.588 1.00 73.44 305 GLU A CA 1
ATOM 2475 C C . GLU A 1 305 ? -20.315 9.506 9.640 1.00 73.44 305 GLU A C 1
ATOM 2477 O O . GLU A 1 305 ? -21.487 9.819 9.402 1.00 73.44 305 GLU A O 1
ATOM 2482 N N . ASN A 1 306 ? -19.272 10.134 9.100 1.00 71.00 306 ASN A N 1
ATOM 2483 C CA . ASN A 1 306 ? -19.381 11.382 8.353 1.00 71.00 306 ASN A CA 1
ATOM 2484 C C . ASN A 1 306 ? -19.497 11.184 6.835 1.00 71.00 306 ASN A C 1
ATOM 2486 O O . ASN A 1 306 ? -20.053 12.054 6.154 1.00 71.00 306 ASN A O 1
ATOM 2490 N N . ASN A 1 307 ? -19.039 10.052 6.291 1.00 66.44 307 ASN A N 1
ATOM 2491 C CA . ASN A 1 307 ? -19.039 9.822 4.850 1.00 66.44 307 ASN A CA 1
ATOM 2492 C C . ASN A 1 307 ? -20.357 9.211 4.342 1.00 66.44 307 ASN A C 1
ATOM 2494 O O . ASN A 1 307 ? -20.776 8.123 4.739 1.00 66.44 307 ASN A O 1
ATOM 2498 N N . TYR A 1 308 ? -21.015 9.915 3.416 1.00 51.91 308 TYR A N 1
ATOM 2499 C CA . TYR A 1 308 ? -22.351 9.611 2.888 1.00 51.91 308 TYR A CA 1
ATOM 2500 C C . TYR A 1 308 ? -22.466 8.261 2.165 1.00 51.91 308 TYR A C 1
ATOM 2502 O O . TYR A 1 308 ? -23.578 7.760 2.013 1.00 51.91 308 TYR A O 1
ATOM 2510 N N . ILE A 1 309 ? -21.345 7.673 1.741 1.00 52.12 309 ILE A N 1
ATOM 2511 C CA . ILE A 1 309 ? -21.289 6.336 1.127 1.00 52.12 309 ILE A CA 1
ATOM 2512 C C . ILE A 1 309 ? -21.513 5.230 2.175 1.00 52.12 309 ILE A C 1
ATOM 2514 O O . ILE A 1 309 ? -22.051 4.174 1.850 1.00 52.12 309 ILE A O 1
ATOM 2518 N N . ILE A 1 310 ? -21.142 5.493 3.432 1.00 56.47 310 ILE A N 1
ATOM 2519 C CA . ILE A 1 310 ? -21.175 4.557 4.571 1.00 56.47 310 ILE A CA 1
ATOM 2520 C C . ILE A 1 310 ? -22.280 4.945 5.587 1.00 56.47 310 ILE A C 1
ATOM 2522 O O . ILE A 1 310 ? -22.643 4.174 6.479 1.00 56.47 310 ILE A O 1
ATOM 2526 N N . ARG A 1 311 ? -22.850 6.148 5.440 1.00 49.22 311 ARG A N 1
ATOM 2527 C CA . ARG A 1 311 ? -23.773 6.795 6.382 1.00 49.22 311 ARG A CA 1
ATOM 2528 C C . ARG A 1 311 ? -25.049 5.992 6.691 1.00 49.22 311 ARG A C 1
ATOM 2530 O O . ARG A 1 311 ? -25.622 5.310 5.849 1.00 49.22 311 ARG A O 1
ATOM 2537 N N . ASP A 1 312 ? -25.529 6.184 7.924 1.00 54.62 312 ASP A N 1
ATOM 2538 C CA . ASP A 1 312 ? -26.815 5.742 8.498 1.00 54.62 312 ASP A CA 1
ATOM 2539 C C . ASP A 1 312 ? -27.030 4.230 8.667 1.00 54.62 312 ASP A C 1
ATOM 2541 O O . ASP A 1 312 ? -28.074 3.813 9.180 1.00 54.62 312 ASP A O 1
ATOM 2545 N N . ASP A 1 313 ? -26.016 3.405 8.404 1.00 67.19 313 ASP A N 1
ATOM 2546 C CA . ASP A 1 313 ? -26.055 2.011 8.823 1.00 67.19 313 ASP A CA 1
ATOM 2547 C C . ASP A 1 313 ? -25.510 1.853 10.254 1.00 67.19 313 ASP A C 1
ATOM 2549 O O . ASP A 1 313 ? -24.323 1.642 10.518 1.00 67.19 313 ASP A O 1
ATOM 2553 N N . LYS A 1 314 ? -26.425 1.972 11.226 1.00 75.06 314 LYS A N 1
ATOM 2554 C CA . LYS A 1 314 ? -26.138 1.705 12.645 1.00 75.06 314 LYS A CA 1
ATOM 2555 C C . LYS A 1 314 ? -25.441 0.352 12.828 1.00 75.06 314 LYS A C 1
ATOM 2557 O O . LYS A 1 314 ? -24.588 0.238 13.704 1.00 75.06 314 LYS A O 1
ATOM 2562 N N . PHE A 1 315 ? -25.809 -0.654 12.038 1.00 80.88 315 PHE A N 1
ATOM 2563 C CA . PHE A 1 315 ? -25.246 -1.989 12.147 1.00 80.88 315 PHE A CA 1
ATOM 2564 C C . PHE A 1 315 ? -23.793 -2.016 11.667 1.00 80.88 315 PHE A C 1
ATOM 2566 O O . PHE A 1 315 ? -22.944 -2.475 12.429 1.00 80.88 315 PHE A O 1
ATOM 2573 N N . PHE A 1 316 ? -23.480 -1.413 10.515 1.00 80.88 316 PHE A N 1
ATOM 2574 C CA . PHE A 1 316 ? -22.103 -1.269 10.014 1.00 80.88 316 PHE A CA 1
ATOM 2575 C C . PHE A 1 316 ? -21.155 -0.695 11.078 1.00 80.88 316 PHE A C 1
ATOM 2577 O O . PHE A 1 316 ? -20.114 -1.277 11.388 1.00 80.88 316 PHE A O 1
ATOM 2584 N N . LYS A 1 317 ? -21.555 0.409 11.717 1.00 81.19 317 LYS A N 1
ATOM 2585 C CA . LYS A 1 317 ? -20.754 1.058 12.770 1.00 81.19 317 LYS A CA 1
ATOM 2586 C C . LYS A 1 317 ? -20.520 0.152 13.970 1.00 81.19 317 LYS A C 1
ATOM 2588 O O . LYS A 1 317 ? -19.441 0.151 14.562 1.00 81.19 317 LYS A O 1
ATOM 2593 N N . CYS A 1 318 ? -21.528 -0.632 14.332 1.00 88.44 318 CYS A N 1
ATOM 2594 C CA . CYS A 1 318 ? -21.388 -1.592 15.410 1.00 88.44 318 CYS A CA 1
ATOM 2595 C C . CYS A 1 318 ? -20.432 -2.727 15.040 1.00 88.44 318 CYS A C 1
ATOM 2597 O O . CYS A 1 318 ? -19.671 -3.139 15.909 1.00 88.44 318 CYS A O 1
ATOM 2599 N N . LEU A 1 319 ? -20.385 -3.172 13.778 1.00 87.38 319 LEU A N 1
ATOM 2600 C CA . LEU A 1 319 ? -19.396 -4.160 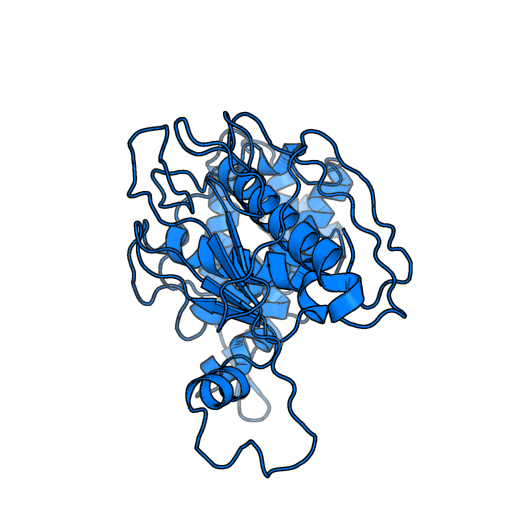13.330 1.00 87.38 319 LEU A CA 1
ATOM 2601 C C . LEU A 1 319 ? -17.957 -3.641 13.472 1.00 87.38 319 LEU A C 1
ATOM 2603 O O . LEU A 1 319 ? -17.097 -4.386 13.944 1.00 87.38 319 LEU A O 1
ATOM 2607 N N . LEU A 1 320 ? -17.704 -2.363 13.161 1.00 87.94 320 LEU A N 1
ATOM 2608 C CA . LEU A 1 320 ? -16.393 -1.741 13.398 1.00 87.94 320 LEU A CA 1
ATOM 2609 C C . LEU A 1 320 ? -16.027 -1.750 14.887 1.00 87.94 320 LEU A C 1
ATOM 2611 O O . LEU A 1 320 ? -14.958 -2.235 15.263 1.00 87.94 320 LEU A O 1
ATOM 2615 N N . TRP A 1 321 ? -16.937 -1.277 15.746 1.00 91.62 321 TRP A N 1
ATOM 2616 C CA . TRP A 1 321 ? -16.734 -1.296 17.196 1.00 91.62 321 TRP A CA 1
ATOM 2617 C C . TRP A 1 321 ? -16.491 -2.706 17.736 1.00 91.62 321 TRP A C 1
ATOM 2619 O O . TRP A 1 321 ? -15.606 -2.886 18.567 1.00 91.62 321 TRP A O 1
ATOM 2629 N N . ILE A 1 322 ? -17.233 -3.703 17.252 1.00 90.19 322 ILE A N 1
ATOM 2630 C CA . ILE A 1 322 ? -17.072 -5.111 17.634 1.00 90.19 322 ILE A CA 1
ATOM 2631 C C . ILE A 1 322 ? -15.689 -5.625 17.226 1.00 90.19 322 ILE A C 1
ATOM 2633 O O . ILE A 1 322 ? -15.022 -6.264 18.038 1.00 90.19 322 ILE A O 1
ATOM 2637 N N . GLY A 1 323 ? -15.229 -5.328 16.008 1.00 88.06 323 GLY A N 1
ATOM 2638 C CA . GLY A 1 323 ? -13.902 -5.730 15.539 1.00 88.06 323 GLY A CA 1
ATOM 2639 C C . GLY A 1 323 ? -12.767 -5.169 16.400 1.00 88.06 323 GLY A C 1
ATOM 2640 O O . GLY A 1 323 ? -11.892 -5.920 16.832 1.00 88.06 323 GLY A O 1
ATOM 2641 N N . PHE A 1 324 ? -12.826 -3.879 16.746 1.00 90.38 324 PHE A N 1
ATOM 2642 C CA . PHE A 1 324 ? -11.853 -3.271 17.659 1.00 90.38 324 PHE A CA 1
ATOM 2643 C C . PHE A 1 324 ? -11.966 -3.802 19.096 1.00 90.38 324 PHE A C 1
ATOM 2645 O O . PHE A 1 324 ? -10.953 -4.133 19.724 1.00 90.38 324 PHE A O 1
ATOM 2652 N N . ALA A 1 325 ? -13.189 -3.939 19.615 1.00 91.50 325 ALA A N 1
ATOM 2653 C CA . ALA A 1 325 ? -13.448 -4.425 20.966 1.00 91.50 325 ALA A CA 1
ATOM 2654 C C . ALA A 1 325 ? -12.957 -5.863 21.174 1.00 91.50 325 ALA A C 1
ATOM 2656 O O . ALA A 1 325 ? -12.354 -6.129 22.209 1.00 91.50 325 ALA A O 1
ATOM 2657 N N . LYS A 1 326 ? -13.099 -6.764 20.186 1.00 88.62 326 LYS A N 1
ATOM 2658 C CA . LYS A 1 326 ? -12.577 -8.152 20.228 1.00 88.62 326 LYS A CA 1
ATOM 2659 C C . LYS A 1 326 ? -11.106 -8.248 20.623 1.00 88.62 326 LYS A C 1
ATOM 2661 O O . LYS A 1 326 ? -10.677 -9.250 21.200 1.00 88.62 326 LYS A O 1
ATOM 2666 N N . ARG A 1 327 ? -10.332 -7.204 20.329 1.00 87.00 327 ARG A N 1
ATOM 2667 C CA . ARG A 1 327 ? -8.897 -7.135 20.617 1.00 87.00 327 ARG A CA 1
ATOM 2668 C C . ARG A 1 327 ? -8.533 -6.197 21.753 1.00 87.00 327 ARG A C 1
ATOM 2670 O O . ARG A 1 327 ? -7.359 -5.893 21.911 1.00 87.00 327 ARG A O 1
ATOM 2677 N N . GLY A 1 328 ? -9.496 -5.767 22.560 1.00 88.38 328 GLY A N 1
ATOM 2678 C CA . GLY A 1 328 ? -9.234 -4.912 23.713 1.00 88.38 328 GLY A CA 1
ATOM 2679 C C . GLY A 1 328 ? -9.108 -3.422 23.384 1.00 88.38 328 GLY A C 1
ATOM 2680 O O . GLY A 1 328 ? -8.738 -2.661 24.274 1.00 88.38 328 GLY A O 1
ATOM 2681 N N . LEU A 1 329 ? -9.431 -2.995 22.154 1.00 90.31 329 LEU A N 1
ATOM 2682 C CA . LEU A 1 329 ? -9.461 -1.584 21.739 1.00 90.31 329 LEU A CA 1
ATOM 2683 C C . LEU A 1 329 ? -10.906 -1.039 21.684 1.00 90.31 329 LEU A C 1
ATOM 2685 O O . LEU A 1 329 ? -11.275 -0.283 20.784 1.00 90.31 329 LEU A O 1
ATOM 2689 N N . GLY A 1 330 ? -11.742 -1.453 22.639 1.00 91.31 330 GLY A N 1
ATOM 2690 C CA . GLY A 1 330 ? -13.160 -1.100 22.755 1.00 91.31 330 GLY A CA 1
ATOM 2691 C C . GLY A 1 330 ? -13.428 0.352 23.156 1.00 91.31 330 GLY A C 1
ATOM 2692 O O . GLY A 1 330 ? -12.514 1.147 23.367 1.00 91.31 330 GLY A O 1
ATOM 2693 N N . TYR A 1 331 ? -14.704 0.712 23.253 1.00 93.06 331 TYR A N 1
ATOM 2694 C CA . TYR A 1 331 ? -15.201 2.082 23.408 1.00 93.06 331 TYR A CA 1
ATOM 2695 C C . TYR A 1 331 ? -14.525 2.875 24.531 1.00 93.06 331 TYR A C 1
ATOM 2697 O O . TYR A 1 331 ? -14.130 4.020 24.316 1.00 93.06 331 TYR A O 1
ATOM 2705 N N . ASN A 1 332 ? -14.320 2.250 25.692 1.00 91.25 332 ASN A N 1
ATOM 2706 C CA . ASN A 1 332 ? -13.701 2.893 26.852 1.00 91.25 332 ASN A CA 1
ATOM 2707 C C . ASN A 1 332 ? -12.185 2.642 26.944 1.00 91.25 332 ASN A C 1
ATOM 2709 O O . ASN A 1 332 ? -11.588 2.920 27.983 1.00 91.25 332 ASN A O 1
ATOM 2713 N N . ALA A 1 333 ? -11.549 2.101 25.896 1.00 89.44 333 ALA A N 1
ATOM 2714 C CA . ALA A 1 333 ? -10.094 1.997 25.849 1.00 89.44 333 ALA A CA 1
ATOM 2715 C C . ALA A 1 333 ? -9.478 3.395 25.960 1.00 89.44 333 ALA A C 1
ATOM 2717 O O . ALA A 1 333 ? -9.903 4.343 25.296 1.00 89.44 333 ALA A O 1
ATOM 2718 N N . ASN A 1 334 ? -8.467 3.504 26.806 1.00 83.06 334 ASN A N 1
ATOM 2719 C CA . ASN A 1 334 ? -7.726 4.721 27.082 1.00 83.06 334 ASN A CA 1
ATOM 2720 C C . ASN A 1 334 ? -6.224 4.369 27.130 1.00 83.06 334 ASN A C 1
ATOM 2722 O O . ASN A 1 334 ? -5.840 3.202 27.067 1.00 83.06 334 ASN A O 1
ATOM 2726 N N . ASN A 1 335 ? -5.360 5.376 27.242 1.00 72.94 335 ASN A N 1
ATOM 2727 C CA . ASN A 1 335 ? -3.917 5.163 27.406 1.00 72.94 335 ASN A CA 1
ATOM 2728 C C . ASN A 1 335 ? -3.538 4.808 28.859 1.00 72.94 335 ASN A C 1
ATOM 2730 O O . ASN A 1 335 ? -2.424 5.100 29.294 1.00 72.94 335 ASN A O 1
ATOM 2734 N N . GLU A 1 336 ? -4.464 4.255 29.646 1.00 76.25 336 GLU A N 1
ATOM 2735 C CA . GLU A 1 336 ? -4.161 3.787 30.993 1.00 76.25 336 GLU A CA 1
ATOM 2736 C C . GLU A 1 336 ? -3.279 2.545 30.903 1.00 76.25 336 GLU A C 1
ATOM 2738 O O . GLU A 1 336 ? -3.533 1.620 30.124 1.00 76.25 336 GLU A O 1
ATOM 2743 N N . ILE A 1 337 ? -2.207 2.567 31.692 1.00 78.38 337 ILE A N 1
ATOM 2744 C CA . ILE A 1 337 ? -1.172 1.548 31.667 1.00 78.38 337 ILE A CA 1
ATOM 2745 C C . ILE A 1 337 ? -0.971 0.949 33.057 1.00 78.38 337 ILE A C 1
ATOM 2747 O O . ILE A 1 337 ? -0.877 1.665 34.054 1.00 78.38 337 ILE A O 1
ATOM 2751 N N . GLU A 1 338 ? -0.873 -0.373 33.129 1.00 80.06 338 GLU A N 1
ATOM 2752 C CA . GLU A 1 338 ? -0.591 -1.111 34.356 1.00 80.06 338 GLU A CA 1
ATOM 2753 C C . GLU A 1 338 ? 0.862 -1.585 34.403 1.00 80.06 338 GLU A C 1
ATOM 2755 O O . GLU A 1 338 ? 1.431 -2.009 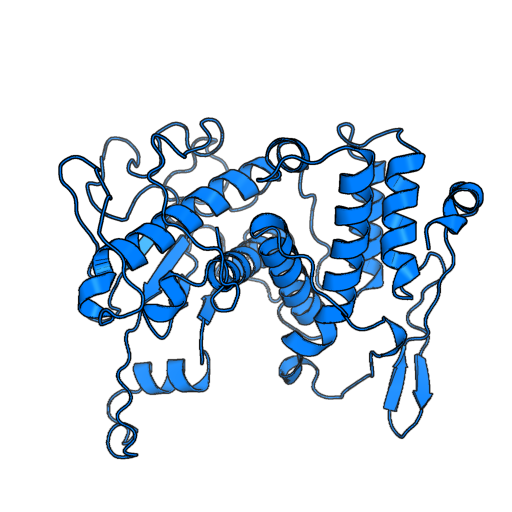33.401 1.00 80.06 338 GLU A O 1
ATOM 2760 N N . TYR A 1 339 ? 1.484 -1.545 35.581 1.00 78.38 339 TYR A N 1
ATOM 2761 C CA . TYR A 1 339 ? 2.836 -2.072 35.748 1.00 78.38 339 TYR A CA 1
ATOM 2762 C C . TYR A 1 339 ? 2.796 -3.583 35.996 1.00 78.38 339 TYR A C 1
ATOM 2764 O O . TYR A 1 339 ? 2.275 -4.037 37.019 1.00 78.38 339 TYR A O 1
ATOM 2772 N N . ARG A 1 340 ? 3.371 -4.372 35.083 1.00 72.31 340 ARG A N 1
ATOM 2773 C CA . ARG A 1 340 ? 3.490 -5.833 35.203 1.00 72.31 340 ARG A CA 1
ATOM 2774 C C . ARG A 1 340 ? 4.846 -6.304 34.691 1.00 72.31 340 ARG A C 1
ATOM 2776 O O . ARG A 1 340 ? 5.353 -5.820 33.690 1.00 72.31 340 ARG A O 1
ATOM 2783 N N . ASN A 1 341 ? 5.448 -7.264 35.394 1.00 75.81 341 ASN A N 1
ATOM 2784 C CA . ASN A 1 341 ? 6.692 -7.932 34.984 1.00 75.81 341 ASN A CA 1
ATOM 2785 C C . ASN A 1 341 ? 7.850 -6.991 34.586 1.00 75.81 341 ASN A C 1
ATOM 2787 O O . ASN A 1 341 ? 8.661 -7.340 33.733 1.00 75.81 341 ASN A O 1
ATOM 2791 N N . GLY A 1 342 ? 7.949 -5.811 35.202 1.00 75.06 342 GLY A N 1
ATOM 2792 C CA . GLY A 1 342 ? 9.029 -4.862 34.921 1.00 75.06 342 GLY A CA 1
ATOM 2793 C C . GLY A 1 342 ? 8.697 -3.764 33.907 1.00 75.06 342 GLY A C 1
ATOM 2794 O O . GLY A 1 342 ? 9.477 -2.819 33.812 1.00 75.06 342 GLY A O 1
ATOM 2795 N N . ASN A 1 343 ? 7.559 -3.841 33.206 1.00 73.12 343 ASN A N 1
ATOM 2796 C CA . ASN A 1 343 ? 7.153 -2.904 32.152 1.00 73.12 343 ASN A CA 1
ATOM 2797 C C . ASN A 1 343 ? 5.745 -2.338 32.404 1.00 73.12 343 ASN A C 1
ATOM 2799 O O . ASN A 1 343 ? 4.966 -2.906 33.171 1.00 73.12 343 ASN A O 1
ATOM 2803 N N . TYR A 1 344 ? 5.408 -1.221 31.753 1.00 74.31 344 TYR A N 1
ATOM 2804 C CA . TYR A 1 344 ? 4.028 -0.733 31.709 1.00 74.31 344 TYR A CA 1
ATOM 2805 C C . TYR A 1 344 ? 3.300 -1.333 30.509 1.00 74.31 344 TYR A C 1
ATOM 2807 O O . TYR A 1 344 ? 3.861 -1.363 29.419 1.00 74.31 344 TYR A O 1
ATOM 2815 N N . HIS A 1 345 ? 2.069 -1.787 30.705 1.00 78.81 345 HIS A N 1
ATOM 2816 C CA . HIS A 1 345 ? 1.235 -2.450 29.706 1.00 78.81 345 HIS A CA 1
ATOM 2817 C C . HIS A 1 345 ? -0.070 -1.700 29.510 1.00 78.81 345 HIS A C 1
ATOM 2819 O O . HIS A 1 345 ? -0.632 -1.218 30.486 1.00 78.81 345 HIS A O 1
ATOM 2825 N N . TYR A 1 346 ? -0.585 -1.648 28.286 1.00 82.81 346 TYR A N 1
ATOM 2826 C CA . TYR A 1 346 ? -1.917 -1.094 28.037 1.00 82.81 346 TYR A CA 1
ATOM 2827 C C . TYR A 1 346 ? -3.009 -1.979 28.652 1.00 82.81 346 TYR A C 1
ATOM 2829 O O . TYR A 1 346 ? -2.847 -3.192 28.793 1.00 82.81 346 TYR A O 1
ATOM 2837 N N . ILE A 1 347 ? -4.143 -1.380 29.015 1.00 84.12 347 ILE A N 1
ATOM 2838 C CA . ILE A 1 347 ? -5.273 -2.109 29.599 1.00 84.12 347 ILE A CA 1
ATOM 2839 C C . ILE A 1 347 ? -6.319 -2.400 28.518 1.00 84.12 347 ILE A C 1
ATOM 2841 O O . ILE A 1 347 ? -6.816 -1.502 27.842 1.00 84.12 347 ILE A O 1
ATOM 2845 N N . ASN A 1 348 ? -6.683 -3.677 28.370 1.00 88.06 348 ASN A N 1
ATOM 2846 C CA . ASN A 1 348 ? -7.740 -4.090 27.446 1.00 88.06 348 ASN A CA 1
ATOM 2847 C C . ASN A 1 348 ? -9.106 -3.526 27.867 1.00 88.06 348 ASN A C 1
ATOM 2849 O O . ASN A 1 348 ? -9.531 -3.719 29.007 1.00 88.06 348 ASN A O 1
ATOM 2853 N N . ASN A 1 349 ? -9.852 -2.976 26.911 1.00 92.06 349 ASN A N 1
ATOM 2854 C CA . ASN A 1 349 ? -11.278 -2.699 27.047 1.00 92.06 349 ASN A CA 1
ATOM 2855 C C . ASN A 1 349 ? -12.072 -3.404 25.937 1.00 92.06 349 ASN A C 1
ATOM 2857 O O . ASN A 1 349 ? -11.739 -3.285 24.762 1.00 92.06 349 ASN A O 1
ATOM 2861 N N . TYR A 1 350 ? -13.130 -4.121 26.308 1.00 92.62 350 TYR A N 1
ATOM 2862 C CA . TYR A 1 350 ? -13.965 -4.893 25.377 1.00 92.62 350 TYR A CA 1
ATOM 2863 C C . TYR A 1 350 ? -15.365 -4.285 25.208 1.00 92.62 350 TYR A C 1
ATOM 2865 O O . TYR A 1 350 ? -16.246 -4.914 24.624 1.00 92.62 350 TYR A O 1
ATOM 2873 N N . ASP A 1 351 ? -15.593 -3.080 25.737 1.00 94.00 351 ASP A N 1
ATOM 2874 C CA . ASP A 1 351 ? -16.901 -2.441 25.664 1.00 94.00 351 ASP A CA 1
ATOM 2875 C C . ASP A 1 351 ? -17.181 -1.950 24.241 1.00 94.00 351 ASP A C 1
ATOM 2877 O O . ASP A 1 351 ? -16.283 -1.562 23.493 1.00 94.00 351 ASP A O 1
ATOM 2881 N N . VAL A 1 352 ? -18.460 -1.901 23.889 1.00 93.69 352 VAL A N 1
ATOM 2882 C CA . VAL A 1 352 ? -18.972 -1.214 22.696 1.00 93.69 352 VAL A CA 1
ATOM 2883 C C . VAL A 1 352 ? -19.917 -0.093 23.140 1.00 93.69 352 VAL A C 1
ATOM 2885 O O . VAL A 1 352 ? -20.420 -0.146 24.270 1.00 93.69 352 VAL A O 1
ATOM 2888 N N . PRO A 1 353 ? -20.195 0.918 22.295 1.00 92.94 353 PRO A N 1
ATOM 2889 C CA . PRO A 1 353 ? -21.172 1.951 22.630 1.00 92.94 353 PRO A CA 1
ATOM 2890 C C . PRO A 1 353 ? -22.528 1.350 23.017 1.00 92.94 353 PRO A C 1
ATOM 2892 O O . PRO A 1 353 ? -22.915 0.303 22.497 1.00 92.94 353 PRO A O 1
ATOM 2895 N N . GLU A 1 354 ? -23.296 2.044 23.864 1.00 92.25 354 GLU A N 1
ATOM 2896 C CA . GLU A 1 354 ? -24.635 1.596 24.294 1.00 92.25 354 GLU A CA 1
ATOM 2897 C C . GLU A 1 354 ? -25.534 1.248 23.102 1.00 92.25 354 GLU A C 1
ATOM 2899 O O . GLU A 1 354 ? -26.226 0.234 23.094 1.00 92.25 354 GLU A O 1
ATOM 2904 N N . SER A 1 355 ? -25.454 2.055 22.044 1.00 89.75 355 SER A N 1
ATOM 2905 C CA . SER A 1 355 ? -26.193 1.855 20.800 1.00 89.75 355 SER A CA 1
ATOM 2906 C C . SER A 1 355 ? -25.862 0.533 20.094 1.00 89.75 355 SER A C 1
ATOM 2908 O O . SER A 1 355 ? -26.688 0.060 19.315 1.00 89.75 355 SER A O 1
ATOM 2910 N N . CYS A 1 356 ? -24.707 -0.070 20.376 1.00 91.44 356 CYS A N 1
ATOM 2911 C CA . CYS A 1 356 ? -24.211 -1.305 19.777 1.00 91.44 356 CYS A CA 1
ATOM 2912 C C . CYS A 1 356 ? -24.315 -2.535 20.682 1.00 91.44 356 CYS A C 1
ATOM 2914 O O . CYS A 1 356 ? -23.971 -3.633 20.241 1.00 91.44 356 CYS A O 1
ATOM 2916 N N . LYS A 1 357 ? -24.806 -2.395 21.920 1.00 88.88 357 LYS A N 1
ATOM 2917 C CA . LYS A 1 357 ? -24.888 -3.517 22.869 1.00 88.88 357 LYS A CA 1
ATOM 2918 C C . LYS A 1 357 ? -25.741 -4.678 22.376 1.00 88.88 357 LYS A C 1
ATOM 2920 O O . LYS A 1 357 ? -25.367 -5.824 22.615 1.00 88.88 357 LYS A O 1
ATOM 2925 N N . ASP A 1 358 ? -26.806 -4.403 21.626 1.00 87.44 358 ASP A N 1
ATOM 2926 C CA . ASP A 1 358 ? -27.659 -5.439 21.027 1.00 87.44 358 ASP A CA 1
ATOM 2927 C C . ASP A 1 358 ? -26.896 -6.342 20.042 1.00 87.44 358 ASP A C 1
ATOM 2929 O O . ASP A 1 358 ? -27.333 -7.454 19.759 1.00 87.44 358 ASP A O 1
ATOM 2933 N N . TYR A 1 359 ? -25.735 -5.895 19.550 1.00 85.06 359 TYR A N 1
ATOM 2934 C CA . TYR A 1 359 ? -24.861 -6.634 18.637 1.00 85.06 359 TYR A CA 1
ATOM 2935 C C . TYR A 1 359 ? -23.613 -7.214 19.323 1.00 85.06 359 TYR A C 1
ATOM 2937 O O . TYR A 1 359 ? -22.817 -7.890 18.675 1.00 85.06 359 TYR A O 1
ATOM 2945 N N . SER A 1 360 ? -23.438 -6.998 20.633 1.00 78.62 360 SER A N 1
ATOM 2946 C CA . SER A 1 360 ? -22.247 -7.439 21.382 1.00 78.62 360 SER A CA 1
ATOM 2947 C C . SER A 1 360 ? -22.051 -8.959 21.418 1.00 78.62 360 SER A C 1
ATOM 2949 O O . SER A 1 360 ? -20.940 -9.417 21.647 1.00 78.62 360 SER A O 1
ATOM 2951 N N . TYR A 1 361 ? -23.091 -9.745 21.117 1.00 81.75 361 TYR A N 1
ATOM 2952 C CA . TYR A 1 361 ? -23.008 -11.205 20.978 1.00 81.75 361 TYR A CA 1
ATOM 2953 C C . TYR A 1 361 ? -22.087 -11.672 19.834 1.00 81.75 361 TYR A C 1
ATOM 2955 O O . TYR A 1 361 ? -21.806 -12.863 19.727 1.00 81.75 361 TYR A O 1
ATOM 2963 N N . LEU A 1 362 ? -21.665 -10.755 18.959 1.00 75.94 362 LEU A N 1
ATOM 2964 C CA . LEU A 1 362 ? -20.724 -11.013 17.873 1.00 75.94 362 LEU A CA 1
ATOM 2965 C C . LEU A 1 362 ? -19.254 -10.874 18.287 1.00 75.94 362 LEU A C 1
ATOM 2967 O O . LEU A 1 362 ? -18.403 -11.198 17.456 1.00 75.94 362 LEU A O 1
ATOM 2971 N N . ILE A 1 363 ? -18.958 -10.367 19.495 1.00 68.44 363 ILE A N 1
ATOM 2972 C CA . ILE A 1 363 ? -17.612 -10.320 20.107 1.00 68.44 363 ILE A CA 1
ATOM 2973 C C . ILE A 1 363 ? -17.187 -11.739 20.471 1.00 68.44 363 ILE A C 1
ATOM 2975 O O . ILE A 1 363 ? -16.082 -12.129 20.027 1.00 68.44 363 ILE A O 1
#

Sequence (363 aa):
MGTIDGDDWYFKIIENAFIKNASPNGWNKVGNINYYVTMGNNARVYSNIENRETIADYNQQFNFRYNKNFSNDKNKEASVTNTFYLINLMHDIFFNLGFTEEKGNFQVENYSGKGIGNDPMTVIIHNYHFASDAVEMNGKDLVRKYFYQNCPFMCTSTPSDGQYPIIHMTNLDYATANHGIIHEYTHAVTRRMSSYGRNDNCFSDGNSSEMNEALSEFFASSIAFKKKNNPTKFGDLYTVPDISKYAHAFGEFFAGALSDAFFLVCDYYRCDPNMLQEFGNMELYELPYNPYYIDLRNAIIEEAENNYIIRDDKFFKCLLWIGFAKRGLGYNANNEIEYRNGNYHYINNYDVPESCKDYSYLI

Solvent-accessible surface area (backbone atoms only — not comparable to full-atom values): 19537 Å² total; per-residue (Å²): 123,43,51,93,90,51,101,81,70,76,93,76,93,74,79,83,80,58,46,56,89,65,32,74,71,40,64,35,28,45,94,93,46,76,46,45,39,44,32,36,22,39,28,38,38,23,69,26,63,90,77,59,40,63,51,72,31,94,82,68,64,87,78,53,70,72,54,93,89,52,54,65,82,71,23,41,64,28,25,51,45,44,39,41,52,48,52,40,47,49,50,32,50,41,28,35,23,42,48,30,43,70,35,26,40,48,21,42,71,46,89,87,73,39,56,43,40,56,10,23,41,29,36,39,20,50,54,68,80,75,68,98,52,78,72,74,73,62,78,76,52,64,65,62,52,47,41,58,74,77,29,76,55,58,42,61,48,64,57,26,46,42,41,50,26,37,39,41,28,38,40,59,75,54,36,58,26,47,40,61,56,42,21,41,52,36,46,39,50,55,41,20,45,40,44,66,16,42,69,64,76,50,44,64,54,54,60,13,24,12,49,38,45,13,50,11,52,32,53,14,27,60,66,50,68,47,82,79,85,82,58,57,39,46,40,73,40,61,69,60,99,66,46,77,86,43,28,75,70,68,13,38,25,55,21,38,15,52,44,44,14,50,52,50,43,30,73,74,72,62,63,53,98,72,38,57,77,70,36,52,64,34,68,63,64,80,47,68,73,57,33,49,77,67,54,52,53,49,52,56,52,49,46,47,62,71,37,79,85,54,42,91,43,69,62,61,56,34,37,44,40,38,17,26,9,65,26,18,56,8,68,77,42,59,94,54,63,46,82,52,99,92,35,40,21,38,50,58,20,66,43,56,54,80,94,32,51,92,58,51,90,76,90

pLDDT: mean 79.44, std 14.62, range [39.97, 98.5]

Mean predicted aligned error: 9.07 Å